Protein 5FZT (pdb70)

Organism: Mus musculus (NCBI:txid10090)

Radius of gyration: 26.39 Å; Cα contacts (8 Å, |Δi|>4): 451; chains: 2; bounding box: 57×42×70 Å

Solvent-accessible surface area: 16600 Å² total; per-residue (Å²): 149,164,28,159,117,2,25,111,30,0,54,27,2,52,126,79,10,136,95,12,79,123,52,2,121,78,12,28,65,21,42,42,101,82,63,8,73,27,0,38,79,20,0,78,101,30,19,137,67,4,30,117,5,24,84,18,1,27,117,26,2,118,104,47,52,28,86,85,0,1,92,12,0,41,59,2,5,170,2,2,23,21,1,0,67,2,0,1,4,0,0,11,46,8,0,35,74,30,126,99,11,116,81,14,56,77,16,32,102,83,24,100,26,1,68,138,0,21,127,21,0,61,108,5,4,106,42,5,19,88,102,58,6,71,102,73,92,0,54,58,3,0,39,65,0,8,137,35,5,21,40,3,3,65,18,0,107,75,3,7,81,142,16,32,55,99,90,0,31,94,42,1,4,66,0,0,36,75,1,6,49,8,3,0,83,0,0,99,32,0,76,59,0,44,66,73,64,69,145,117,18,32,45,93,0,86,66,15,10,60,76,0,49,113,3,2,69,59,1,28,60,15,11,83,52,107,97,18,55,68,73,78,5,118,24,7,112,102,0,69,57,38,3,99,44,0,16,86,3,0,49,40,0,9,112,9,4,16,15,6,2,120,11,0,80,36,0,8,90,85,44,213,25,101,92,110,38,74,74,10,48,19,56,29,146,51,0,54,86,9,16,148,103,0,22,52,19,0,127,96,60,13,92,71,55,170,110,113,19,82,83,8,23,158,82,6,64,31,58,38,172,109,0,57,150,51,79,32,200

InterPro domains:
  IPR000299 FERM domain [PS50057] (86-403)
  IPR002404 IRS-type PTB domain [PF02174] (313-400)
  IPR002558 I/LWEQ domain [PF01608] (2386-2531)
  IPR002558 I/LWEQ domain [PS50945] (2293-2533)
  IPR002558 I/LWEQ domain [SM00307] (2336-2533)
  IPR011993 PH-like domain superfamily [G3DSA:2.30.29.30] (308-405)
  IPR014352 FERM/acyl-CoA-binding protein superfamily [G3DSA:1.20.80.10] (198-307)
  IPR015009 Vinculin-binding site-containing domain [PF08913] (1849-1973)
  IPR015224 Talin, central [PF09141] (491-652)
  IPR019747 FERM conserved site [PS00660] (173-201)
  IPR019747 FERM conserved site [PS00661] (283-312)
  IPR019748 FERM central domain [cd14473] (211-305)
  IPR019749 Band 4.1 domain [SM00295] (82-313)
  IPR029071 Ubiquitin-like domain superfamily [SSF54236] (79-135)
  IPR032425 Talin, N-terminal F0 domain [PF16511] (4-83)
  IPR035963 FERM superfamily, second domain [SSF47031] (195-308)
  IPR035964 I/LWEQ domain superfamily [SSF109885] (658-782)
  IPR035964 I/LWEQ domain superfamily [SSF109885] (753-888)
  IPR035964 I/LWEQ domain superfamily [SSF109885] (1411-1555)
  IPR035964 I/LWEQ domain superfamily [SSF109885] (2295-2486)

B-factor: mean 38.16, std 15.33, range [15.69, 148.09]

Foldseek 3Di:
DLLVLLLVLLVVLLVLLVVLLVLLVDQFEAQFQDALVSLLVQLVVLVVQLVVLLVQLVVCLLVLVRVSNSVSSNSNSVSLSSNSNSLSNNLNVLQQVPPVKFHWYAFQDDDPLLVVLLVQLVVLLVQLLDLDHDLVSLVVSLVSLVVSLVVQLVVLCVSLRRHNPPVSNVLSNVLNVQLVVLSVVLVVLSVVCNPVVDPVSSVVNNVSSVSNNVSSVVVVVVSPDPVRHTGGMGGDPVSNVLSVQSSVLSSQLSVLVSQLSVLSSVSSVPVPDVVSVVSNVVSVVSNVVSSVSNSVSSVVCVVVSD/DDPVVVVVVVVVVVVVVVPDDPD

Structure (mmCIF, N/CA/C/O backbone):
data_5FZT
#
_entry.id   5FZT
#
_cell.length_a   73.260
_cell.length_b   73.260
_cell.length_c   111.820
_cell.angle_alpha   90.00
_cell.angle_beta   90.00
_cell.angle_gamma   120.00
#
_symmetry.space_group_name_H-M   'P 31 2 1'
#
loop_
_entity.id
_entity.type
_entity.pdbx_description
1 polymer TALIN-1
2 polymer 'RHO GTPASE-ACTIVATING PROTEIN 7'
3 non-polymer 'MALONATE ION'
4 water water
#
loop_
_atom_site.group_PDB
_atom_site.id
_atom_site.type_symbol
_atom_site.label_atom_id
_atom_site.label_alt_id
_atom_site.label_comp_id
_atom_site.label_asym_id
_atom_site.label_entity_id
_atom_site.label_seq_id
_atom_site.pdbx_PDB_ins_code
_atom_site.Cartn_x
_atom_site.Cartn_y
_atom_site.Cartn_z
_atom_site.occupancy
_atom_site.B_iso_or_equiv
_atom_site.auth_seq_id
_atom_site.auth_comp_id
_atom_site.auth_asym_id
_atom_site.auth_atom_id
_atom_site.pdbx_PDB_model_num
ATOM 1 N N . PRO A 1 4 ? -5.659 -8.499 36.400 1.00 90.53 1354 PRO A N 1
ATOM 2 C CA . PRO A 1 4 ? -5.200 -7.194 36.894 1.00 96.21 1354 PRO A CA 1
ATOM 3 C C . PRO A 1 4 ? -6.273 -6.115 36.772 1.00 99.16 1354 PRO A C 1
ATOM 4 O O . PRO A 1 4 ? -7.375 -6.270 37.299 1.00 92.43 1354 PRO A O 1
ATOM 8 N N . PHE A 1 5 ? -5.941 -5.025 36.084 1.00 105.14 1355 PHE A N 1
ATOM 9 C CA . PHE A 1 5 ? -6.927 -4.017 35.726 1.00 106.03 1355 PHE A CA 1
ATOM 10 C C . PHE A 1 5 ? -7.704 -4.380 34.470 1.00 95.39 1355 PHE A C 1
ATOM 11 O O . PHE A 1 5 ? -8.399 -3.518 33.919 1.00 96.53 1355 PHE A O 1
ATOM 19 N N . THR A 1 6 ? -7.594 -5.628 34.000 1.00 81.82 1356 THR A N 1
ATOM 20 C CA . THR A 1 6 ? -8.425 -6.074 32.885 1.00 70.84 1356 THR A CA 1
ATOM 21 C C . THR A 1 6 ? -9.869 -6.286 33.313 1.00 59.76 1356 THR A C 1
ATOM 22 O O . THR A 1 6 ? -10.781 -6.130 32.491 1.00 54.95 1356 THR A O 1
ATOM 26 N N . LYS A 1 7 ? -10.091 -6.637 34.586 1.00 55.32 1357 LYS A N 1
ATOM 27 C CA . LYS A 1 7 ? -11.432 -6.973 35.060 1.00 57.59 1357 LYS A CA 1
ATOM 28 C C . LYS A 1 7 ? -12.432 -5.859 34.779 1.00 53.18 1357 LYS A C 1
ATOM 29 O O . LYS A 1 7 ? -13.566 -6.124 34.362 1.00 45.23 1357 LYS A O 1
ATOM 35 N N . HIS A 1 8 ? -12.036 -4.604 35.010 1.00 53.17 1358 HIS A N 1
ATOM 36 C CA . HIS A 1 8 ? -12.957 -3.501 34.763 1.00 54.20 1358 HIS A CA 1
ATOM 37 C C . HIS A 1 8 ? -13.257 -3.359 33.275 1.00 45.67 1358 HIS A C 1
ATOM 38 O O . HIS A 1 8 ? -14.386 -3.015 32.890 1.00 40.61 1358 HIS A O 1
ATOM 45 N N . GLY A 1 9 ? -12.259 -3.620 32.425 1.00 42.21 1359 GLY A N 1
ATOM 46 C CA . GLY A 1 9 ? -12.484 -3.557 30.991 1.00 38.46 1359 GLY A CA 1
ATOM 47 C C . GLY A 1 9 ? -13.409 -4.658 30.519 1.00 33.35 1359 GLY A C 1
ATOM 48 O O . GLY A 1 9 ? -14.286 -4.423 29.685 1.00 37.31 1359 GLY A O 1
ATOM 49 N N . GLN A 1 10 ? -13.230 -5.872 31.057 1.00 35.23 1360 GLN A N 1
ATOM 50 C CA . GLN A 1 10 ? -14.113 -6.992 30.734 1.00 36.51 1360 GLN A CA 1
ATOM 51 C C . GLN A 1 10 ? -15.560 -6.672 31.084 1.00 34.15 1360 GLN A C 1
ATOM 52 O O . GLN A 1 10 ? -16.479 -6.925 30.290 1.00 34.87 1360 GLN A O 1
ATOM 58 N N . LYS A 1 11 ? -15.774 -6.089 32.261 1.00 32.94 1361 LYS A N 1
ATOM 59 C CA . LYS A 1 11 ? -17.118 -5.760 32.726 1.00 33.37 1361 LYS A CA 1
ATOM 60 C C . LYS A 1 11 ? -17.740 -4.633 31.900 1.00 29.75 1361 LYS A C 1
ATOM 61 O O . LYS A 1 11 ? -18.943 -4.657 31.607 1.00 29.55 1361 LYS A O 1
ATOM 67 N N . GLU A 1 12 ? -16.937 -3.645 31.505 1.00 35.26 1362 GLU A N 1
ATOM 68 C CA . GLU A 1 12 ? -17.430 -2.614 30.594 1.00 36.95 1362 GLU A CA 1
ATOM 69 C C . GLU A 1 12 ? -17.927 -3.221 29.291 1.00 34.42 1362 GLU A C 1
ATOM 70 O O . GLU A 1 12 ? -18.929 -2.770 28.728 1.00 30.40 1362 GLU A O 1
ATOM 76 N N . CYS A 1 13 ? -17.225 -4.232 28.779 1.00 28.27 1363 CYS A N 1
ATOM 77 C CA . CYS A 1 13 ? -17.690 -4.893 27.563 1.00 26.91 1363 CYS A CA 1
ATOM 78 C C . CYS A 1 13 ? -18.990 -5.646 27.815 1.00 25.26 1363 CYS A C 1
ATOM 79 O O . CYS A 1 13 ? -19.880 -5.647 26.963 1.00 28.18 1363 CYS A O 1
ATOM 82 N N . ASP A 1 14 ? -19.120 -6.295 28.980 1.00 27.06 1364 ASP A N 1
ATOM 83 C CA . ASP A 1 14 ? -20.346 -7.027 29.284 1.00 25.60 1364 ASP A CA 1
ATOM 84 C C . ASP A 1 14 ? -21.538 -6.074 29.365 1.00 25.16 1364 ASP A C 1
ATOM 85 O O . ASP A 1 14 ? -22.621 -6.375 28.848 1.00 30.36 1364 ASP A O 1
ATOM 90 N N . ASN A 1 15 ? -21.347 -4.920 30.018 1.00 25.79 1365 ASN A N 1
ATOM 91 C CA . ASN A 1 15 ? -22.401 -3.913 30.145 1.00 28.58 1365 ASN A CA 1
ATOM 92 C C . ASN A 1 15 ? -22.822 -3.376 28.786 1.00 28.13 1365 ASN A C 1
ATOM 93 O O . ASN A 1 15 ? -24.014 -3.215 28.513 1.00 31.16 1365 ASN A O 1
ATOM 98 N N . ALA A 1 16 ? -21.846 -3.039 27.942 1.00 28.25 1366 ALA A N 1
ATOM 99 C CA . ALA A 1 16 ? -22.152 -2.541 26.607 1.00 26.27 1366 ALA A CA 1
ATOM 100 C C . ALA A 1 16 ? -22.959 -3.570 25.812 1.00 28.32 1366 ALA A C 1
ATOM 101 O O . ALA A 1 16 ? -23.987 -3.238 25.208 1.00 29.95 1366 ALA A O 1
ATOM 103 N N . LEU A 1 17 ? -22.536 -4.840 25.845 1.00 24.12 1367 LEU A N 1
ATOM 104 C CA . LEU A 1 17 ? -23.233 -5.882 25.089 1.00 23.64 1367 LEU A CA 1
ATOM 105 C C . LEU A 1 17 ? -24.668 -6.062 25.579 1.00 30.94 1367 LEU A C 1
ATOM 106 O O . LEU A 1 17 ? -25.595 -6.186 24.773 1.00 20.88 1367 LEU A O 1
ATOM 111 N N . ARG A 1 18 ? -24.870 -6.069 26.897 1.00 26.94 1368 ARG A N 1
ATOM 112 C CA . ARG A 1 18 ? -26.224 -6.117 27.443 1.00 29.39 1368 ARG A CA 1
ATOM 113 C C . ARG A 1 18 ? -27.044 -4.912 27.005 1.00 30.53 1368 ARG A C 1
ATOM 114 O O . ARG A 1 18 ? -28.216 -5.048 26.627 1.00 25.97 1368 ARG A O 1
ATOM 122 N N . GLN A 1 19 ? -26.445 -3.719 27.043 1.00 28.72 1369 GLN A N 1
ATOM 123 C CA . GLN A 1 19 ? -27.184 -2.526 26.638 1.00 33.06 1369 GLN A CA 1
ATOM 124 C C . GLN A 1 19 ? -27.568 -2.575 25.157 1.00 29.26 1369 GLN A C 1
ATOM 125 O O . GLN A 1 19 ? -28.683 -2.184 24.791 1.00 25.71 1369 GLN A O 1
ATOM 131 N N . LEU A 1 20 ? -26.674 -3.061 24.287 1.00 25.69 1370 LEU A N 1
ATOM 132 C CA . LEU A 1 20 ? -27.020 -3.154 22.868 1.00 20.57 1370 LEU A CA 1
ATOM 133 C C . LEU A 1 20 ? -28.168 -4.133 22.649 1.00 21.20 1370 LEU A C 1
ATOM 134 O O . LEU A 1 20 ? -29.053 -3.898 21.818 1.00 31.42 1370 LEU A O 1
ATOM 139 N N . GLU A 1 21 ? -28.162 -5.245 23.383 1.00 22.13 1371 GLU A N 1
ATOM 140 C CA . GLU A 1 21 ? -29.261 -6.191 23.288 1.00 28.61 1371 GLU A CA 1
ATOM 141 C C . GLU A 1 21 ? -30.581 -5.536 23.675 1.00 32.41 1371 GLU A C 1
ATOM 142 O O . GLU A 1 21 ? -31.615 -5.809 23.061 1.00 28.28 1371 GLU A O 1
ATOM 148 N N . THR A 1 22 ? -30.560 -4.655 24.682 1.00 27.41 1372 THR A N 1
ATOM 149 C CA . THR A 1 22 ? -31.774 -3.944 25.091 1.00 30.65 1372 THR A CA 1
ATOM 150 C C . THR A 1 22 ? -32.240 -2.932 24.032 1.00 26.49 1372 THR A C 1
ATOM 151 O O . THR A 1 22 ? -33.430 -2.888 23.707 1.00 27.96 1372 THR A O 1
ATOM 155 N N . VAL A 1 23 ? -31.341 -2.106 23.471 1.00 25.02 1373 VAL A N 1
ATOM 156 C CA . VAL A 1 23 ? -31.854 -1.155 22.472 1.00 21.91 1373 VAL A CA 1
ATOM 157 C C . VAL A 1 23 ? -32.281 -1.839 21.175 1.00 22.00 1373 VAL A C 1
ATOM 158 O O . VAL A 1 23 ? -33.001 -1.230 20.378 1.00 25.37 1373 VAL A O 1
ATOM 162 N N . ARG A 1 24 ? -31.843 -3.071 20.926 1.00 22.52 1374 ARG A N 1
ATOM 163 C CA . ARG A 1 24 ? -32.198 -3.748 19.678 1.00 25.19 1374 ARG A CA 1
ATOM 164 C C . ARG A 1 24 ? -33.683 -4.105 19.631 1.00 28.33 1374 ARG A C 1
ATOM 165 O O . ARG A 1 24 ? -34.276 -4.201 18.545 1.00 20.81 1374 ARG A O 1
ATOM 173 N N . GLU A 1 25 ? -34.310 -4.294 20.791 1.00 21.39 1375 GLU A N 1
ATOM 174 C CA . GLU A 1 25 ? -35.748 -4.537 20.786 1.00 23.50 1375 GLU A CA 1
ATOM 175 C C . GLU A 1 25 ? -36.513 -3.341 20.218 1.00 24.44 1375 GLU A C 1
ATOM 176 O O . GLU A 1 25 ? -37.633 -3.496 19.715 1.00 23.04 1375 GLU A O 1
ATOM 182 N N . LEU A 1 26 ? -35.935 -2.139 20.289 1.00 19.57 1376 LEU A N 1
ATOM 183 C CA . LEU A 1 26 ? -36.606 -0.990 19.687 1.00 25.30 1376 LEU A CA 1
ATOM 184 C C . LEU A 1 26 ? -36.775 -1.151 18.180 1.00 31.19 1376 LEU A C 1
ATOM 185 O O . LEU A 1 26 ? -37.608 -0.453 17.585 1.00 32.00 1376 LEU A O 1
ATOM 190 N N . LEU A 1 27 ? -36.008 -2.047 17.549 1.00 25.80 1377 LEU A N 1
ATOM 191 C CA . LEU A 1 27 ? -36.012 -2.192 16.097 1.00 27.16 1377 LEU A CA 1
ATOM 192 C C . LEU A 1 27 ? -36.837 -3.383 15.670 1.00 28.19 1377 LEU A C 1
ATOM 193 O O . LEU A 1 27 ? -37.045 -3.587 14.472 1.00 26.13 1377 LEU A O 1
ATOM 198 N N . GLU A 1 28 ? -37.324 -4.156 16.643 1.00 24.59 1378 GLU A N 1
ATOM 199 C CA . GLU A 1 28 ? -38.015 -5.410 16.366 1.00 28.16 1378 GLU A CA 1
ATOM 200 C C . GLU A 1 28 ? -39.291 -5.181 15.562 1.00 38.32 1378 GLU A C 1
ATOM 201 O O . GLU A 1 28 ? -39.598 -5.939 14.628 1.00 43.14 1378 GLU A O 1
ATOM 207 N N . ASN A 1 29 ? -40.045 -4.157 15.909 1.00 33.72 1379 ASN A N 1
ATOM 208 C CA . ASN A 1 29 ? -41.308 -3.904 15.233 1.00 37.89 1379 ASN A CA 1
ATOM 209 C C . ASN A 1 29 ? -41.784 -2.526 15.661 1.00 35.15 1379 ASN A C 1
ATOM 210 O O . ASN A 1 29 ? -42.734 -2.422 16.442 1.00 32.19 1379 ASN A O 1
ATOM 215 N N . PRO A 1 30 ? -41.131 -1.452 15.228 1.00 30.55 1380 PRO A N 1
ATOM 216 C CA . PRO A 1 30 ? -41.522 -0.129 15.738 1.00 31.32 1380 PRO A CA 1
ATOM 217 C C . PRO A 1 30 ? -43.013 0.114 15.542 1.00 31.39 1380 PRO A C 1
ATOM 218 O O . PRO A 1 30 ? -43.495 0.057 14.414 1.00 29.87 1380 PRO A O 1
ATOM 222 N N . VAL A 1 31 ? -43.772 0.289 16.626 1.00 29.58 1381 VAL A N 1
ATOM 223 C CA . VAL A 1 31 ? -45.189 0.618 16.509 1.00 26.07 1381 VAL A CA 1
ATOM 224 C C . VAL A 1 31 ? -45.554 1.785 17.421 1.00 25.47 1381 VAL A C 1
ATOM 225 O O . VAL A 1 31 ? -46.737 2.081 17.607 1.00 28.29 1381 VAL A O 1
ATOM 229 N N . GLN A 1 32 ? -44.559 2.475 17.981 1.00 26.96 1382 GLN A N 1
ATOM 230 C CA . GLN A 1 32 ? -44.859 3.631 18.821 1.00 27.17 1382 GLN A CA 1
ATOM 231 C C . GLN A 1 32 ? -43.659 4.578 18.833 1.00 25.77 1382 GLN A C 1
ATOM 232 O O . GLN A 1 32 ? -42.516 4.133 18.655 1.00 24.49 1382 GLN A O 1
ATOM 238 N N . PRO A 1 33 ? -43.877 5.872 19.039 1.00 26.76 1383 PRO A N 1
ATOM 239 C CA . PRO A 1 33 ? -42.734 6.789 19.152 1.00 29.27 1383 PRO A CA 1
ATOM 240 C C . PRO A 1 33 ? -41.916 6.495 20.406 1.00 37.48 1383 PRO A C 1
ATOM 241 O O . PRO A 1 33 ? -42.456 6.112 21.447 1.00 41.05 1383 PRO A O 1
ATOM 245 N N . ILE A 1 34 ? -40.599 6.664 20.283 1.00 39.21 1384 ILE A N 1
ATOM 246 C CA . ILE A 1 34 ? -39.674 6.528 21.409 1.00 38.06 1384 ILE A CA 1
ATOM 247 C C . ILE A 1 34 ? -39.695 7.781 22.274 1.00 33.17 1384 ILE A C 1
ATOM 248 O O . ILE A 1 34 ? -39.577 7.717 23.506 1.00 32.51 1384 ILE A O 1
ATOM 253 N N . ASN A 1 35 ? -39.822 8.945 21.646 1.00 26.41 1385 ASN A N 1
ATOM 254 C CA . ASN A 1 35 ? -39.617 10.209 22.343 1.00 30.40 1385 ASN A CA 1
ATOM 255 C C . ASN A 1 35 ? -40.389 11.285 21.582 1.00 27.82 1385 ASN A C 1
ATOM 256 O O . ASN A 1 35 ? -41.295 10.985 20.797 1.00 22.07 1385 ASN A O 1
ATOM 261 N N . ASP A 1 36 ? -40.031 12.542 21.802 1.00 29.54 1386 ASP A N 1
ATOM 262 C CA . ASP A 1 36 ? -40.721 13.644 21.148 1.00 36.17 1386 ASP A CA 1
ATOM 263 C C . ASP A 1 36 ? -39.879 14.300 20.059 1.00 34.85 1386 ASP A C 1
ATOM 264 O O . ASP A 1 36 ? -40.229 15.385 19.593 1.00 38.11 1386 ASP A O 1
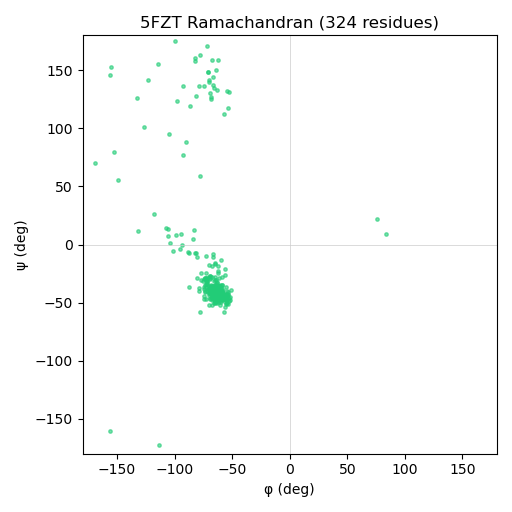ATOM 269 N N . MET A 1 37 ? -38.794 13.661 19.624 1.00 33.99 1387 MET A N 1
ATOM 270 C CA . MET A 1 37 ? -37.923 14.276 18.629 1.00 29.45 1387 MET A CA 1
ATOM 271 C C . MET A 1 37 ? -38.606 14.346 17.266 1.00 30.54 1387 MET A C 1
ATOM 272 O O . MET A 1 37 ? -39.294 13.411 16.851 1.00 20.56 1387 MET A O 1
ATOM 277 N N . SER A 1 38 ? -38.376 15.450 16.548 1.00 30.65 1388 SER A N 1
ATOM 278 C CA . SER A 1 38 ? -38.843 15.560 15.174 1.00 31.26 1388 SER A CA 1
ATOM 279 C C . SER A 1 38 ? -38.014 14.656 14.255 1.00 27.21 1388 SER A C 1
ATOM 280 O O . SER A 1 38 ? -36.974 14.103 14.641 1.00 25.62 1388 SER A O 1
ATOM 283 N N . TYR A 1 39 ? -38.469 14.528 13.006 1.00 23.61 1389 TYR A N 1
ATOM 284 C CA . TYR A 1 39 ? -37.676 13.785 12.026 1.00 22.21 1389 TYR A CA 1
ATOM 285 C C . TYR A 1 39 ? -36.287 14.402 11.876 1.00 21.33 1389 TYR A C 1
ATOM 286 O O . TYR A 1 39 ? -35.270 13.691 11.823 1.00 21.34 1389 TYR A O 1
ATOM 295 N N . PHE A 1 40 ? -36.231 15.731 11.850 1.00 23.57 1390 PHE A N 1
ATOM 296 C CA . PHE A 1 40 ? -34.974 16.456 11.705 1.00 25.13 1390 PHE A CA 1
ATOM 297 C C . PHE A 1 40 ? -34.115 16.393 12.961 1.00 29.88 1390 PHE A C 1
ATOM 298 O O . PHE A 1 40 ? -32.880 16.376 12.865 1.00 26.28 1390 PHE A O 1
ATOM 306 N N . GLY A 1 41 ? -34.728 16.361 14.141 1.00 23.28 1391 GLY A N 1
ATOM 307 C CA . GLY A 1 41 ? -33.932 16.132 15.335 1.00 23.47 1391 GLY A CA 1
ATOM 308 C C . GLY A 1 41 ? -33.287 14.760 15.304 1.00 22.61 1391 GLY A C 1
ATOM 309 O O . GLY A 1 41 ? -32.116 14.605 15.649 1.00 25.54 1391 GLY A O 1
ATOM 310 N N . CYS A 1 42 ? -34.049 13.747 14.886 1.00 21.53 1392 CYS A N 1
ATOM 311 C CA . CYS A 1 42 ? -33.493 12.412 14.679 1.00 25.48 1392 CYS A CA 1
ATOM 312 C C . CYS A 1 42 ? -32.300 12.443 13.737 1.00 27.38 1392 CYS A C 1
ATOM 313 O O . CYS A 1 42 ? -31.283 11.790 13.993 1.00 26.53 1392 CYS A O 1
ATOM 316 N N . LEU A 1 43 ? -32.429 13.165 12.611 1.00 27.20 1393 LEU A N 1
ATOM 317 C CA . LEU A 1 43 ? -31.312 13.314 11.682 1.00 32.78 1393 LEU A CA 1
ATOM 318 C C . LEU A 1 43 ? -30.068 13.852 12.385 1.00 34.89 1393 LEU A C 1
ATOM 319 O O . LEU A 1 43 ? -28.983 13.279 12.265 1.00 25.80 1393 LEU A O 1
ATOM 324 N N . ASP A 1 44 ? -30.209 14.951 13.135 1.00 24.33 1394 ASP A N 1
ATOM 325 C CA . ASP A 1 44 ? -29.046 15.524 13.806 1.00 30.75 1394 ASP A CA 1
ATOM 326 C C . ASP A 1 44 ? -28.477 14.561 14.839 1.00 29.86 1394 ASP A C 1
ATOM 327 O O . ASP A 1 44 ? -27.256 14.443 14.981 1.00 28.79 1394 ASP A O 1
ATOM 332 N N . SER A 1 45 ? -29.349 13.847 15.549 1.00 25.60 1395 SER A N 1
ATOM 333 C CA . SER A 1 45 ? -28.909 12.928 16.589 1.00 30.48 1395 SER A CA 1
ATOM 334 C C . SER A 1 45 ? -28.075 11.797 16.009 1.00 32.89 1395 SER A C 1
ATOM 335 O O . SER A 1 45 ? -27.003 11.458 16.531 1.00 35.13 1395 SER A O 1
ATOM 338 N N . VAL A 1 46 ? -28.581 11.164 14.953 1.00 27.17 1396 VAL A N 1
ATOM 339 C CA . VAL A 1 46 ? -27.797 10.163 14.233 1.00 27.82 1396 VAL A CA 1
ATOM 340 C C . VAL A 1 46 ? -26.438 10.729 13.823 1.00 30.79 1396 VAL A C 1
ATOM 341 O O . VAL A 1 46 ? -25.398 10.087 14.017 1.00 35.14 1396 VAL A O 1
ATOM 345 N N . MET A 1 47 ? -26.416 11.948 13.276 1.00 26.62 1397 MET A N 1
ATOM 346 C CA . MET A 1 47 ? -25.146 12.570 12.902 1.00 32.76 1397 MET A CA 1
ATOM 347 C C . MET A 1 47 ? -24.204 12.678 14.098 1.00 38.70 1397 MET A C 1
ATOM 348 O O . MET A 1 47 ? -23.079 12.162 14.071 1.00 40.97 1397 MET A O 1
ATOM 353 N N . GLU A 1 48 ? -24.647 13.360 15.159 1.00 37.03 1398 GLU A N 1
ATOM 354 C CA . GLU A 1 48 ? -23.772 13.607 16.304 1.00 33.58 1398 GLU A CA 1
ATOM 355 C C . GLU A 1 48 ? -23.280 12.298 16.915 1.00 39.16 1398 GLU A C 1
ATOM 356 O O . GLU A 1 48 ? -22.082 12.127 17.173 1.00 44.15 1398 GLU A O 1
ATOM 362 N N . ASN A 1 49 ? -24.189 11.351 17.134 1.00 31.52 1399 ASN A N 1
ATOM 363 C CA . ASN A 1 49 ? -23.798 10.100 17.761 1.00 33.80 1399 ASN A CA 1
ATOM 364 C C . ASN A 1 49 ? -22.821 9.310 16.897 1.00 35.78 1399 ASN A C 1
ATOM 365 O O . ASN A 1 49 ? -21.933 8.637 17.432 1.00 39.86 1399 ASN A O 1
ATOM 370 N N . SER A 1 50 ? -22.945 9.383 15.572 1.00 34.46 1400 SER A N 1
ATOM 371 C CA . SER A 1 50 ? -21.989 8.679 14.718 1.00 43.32 1400 SER A CA 1
ATOM 372 C C . SER A 1 50 ? -20.597 9.299 14.798 1.00 42.81 1400 SER A C 1
ATOM 373 O O . SER A 1 50 ? -19.592 8.581 14.772 1.00 47.74 1400 SER A O 1
ATOM 376 N N . LYS A 1 51 ? -20.506 10.621 14.887 1.00 41.66 1401 LYS A N 1
ATOM 377 C CA . LYS A 1 51 ? -19.205 11.235 15.124 1.00 44.27 1401 LYS A CA 1
ATOM 378 C C . LYS A 1 51 ? -18.564 10.668 16.390 1.00 42.92 1401 LYS A C 1
ATOM 379 O O . LYS A 1 51 ? -17.413 10.211 16.373 1.00 42.92 1401 LYS A O 1
ATOM 385 N N . VAL A 1 52 ? -19.318 10.666 17.493 1.00 37.60 1402 VAL A N 1
ATOM 386 C CA . VAL A 1 52 ? -18.819 10.159 18.772 1.00 38.11 1402 VAL A CA 1
ATOM 387 C C . VAL A 1 52 ? -18.460 8.681 18.667 1.00 40.85 1402 VAL A C 1
ATOM 388 O O . VAL A 1 52 ? -17.471 8.221 19.257 1.00 39.40 1402 VAL A O 1
ATOM 392 N N . LEU A 1 53 ? -19.251 7.914 17.912 1.00 38.59 1403 LEU A N 1
ATOM 393 C CA . LEU A 1 53 ? -18.964 6.493 17.765 1.00 38.44 1403 LEU A CA 1
ATOM 394 C C . LEU A 1 53 ? -17.681 6.265 16.977 1.00 34.69 1403 LEU A C 1
ATOM 395 O O . LEU A 1 53 ? -16.892 5.371 17.310 1.00 41.32 1403 LEU A O 1
ATOM 400 N N . GLY A 1 54 ? -17.458 7.057 15.933 1.00 36.24 1404 GLY A N 1
ATOM 401 C CA . GLY A 1 54 ? -16.266 6.881 15.119 1.00 36.59 1404 GLY A CA 1
ATOM 402 C C . GLY A 1 54 ? -14.981 7.101 15.895 1.00 43.67 1404 GLY A C 1
ATOM 403 O O . GLY A 1 54 ? -13.978 6.421 15.660 1.00 41.47 1404 GLY A O 1
ATOM 404 N N . GLU A 1 55 ? -14.984 8.067 16.818 1.00 45.69 1405 GLU A N 1
ATOM 405 C CA . GLU A 1 55 ? -13.808 8.274 17.655 1.00 46.73 1405 GLU A CA 1
ATOM 406 C C . GLU A 1 55 ? -13.682 7.188 18.717 1.00 44.67 1405 GLU A C 1
ATOM 407 O O . GLU A 1 55 ? -12.569 6.863 19.143 1.00 46.46 1405 GLU A O 1
ATOM 413 N N . ALA A 1 56 ? -14.800 6.618 19.163 1.00 45.63 1406 ALA A N 1
ATOM 414 C CA . ALA A 1 56 ? -14.711 5.538 20.138 1.00 44.67 1406 ALA A CA 1
ATOM 415 C C . ALA A 1 56 ? -14.129 4.278 19.510 1.00 41.68 1406 ALA A C 1
ATOM 416 O O . ALA A 1 56 ? -13.330 3.576 20.142 1.00 47.60 1406 ALA A O 1
ATOM 418 N N . MET A 1 57 ? -14.509 3.981 18.265 1.00 43.67 1407 MET A N 1
ATOM 419 C CA . MET A 1 57 ? -13.998 2.788 17.598 1.00 41.28 1407 MET A CA 1
ATOM 420 C C . MET A 1 57 ? -12.486 2.862 17.428 1.00 42.72 1407 MET A C 1
ATOM 421 O O . MET A 1 57 ? -11.789 1.843 17.530 1.00 37.97 1407 MET A O 1
ATOM 426 N N . THR A 1 58 ? -11.956 4.062 17.181 1.00 45.73 1408 THR A N 1
ATOM 427 C CA . THR A 1 58 ? -10.506 4.208 17.144 1.00 50.99 1408 THR A CA 1
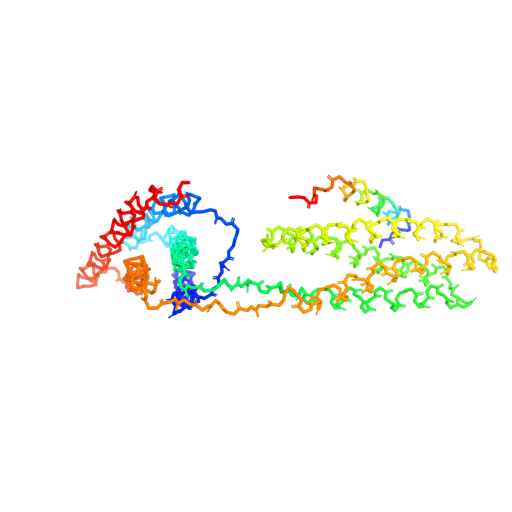ATOM 428 C C . THR A 1 58 ? -9.912 4.064 18.540 1.00 45.74 1408 THR A C 1
ATOM 429 O O . THR A 1 58 ? -8.897 3.381 18.718 1.00 41.12 1408 THR A O 1
ATOM 433 N N . GLY A 1 59 ? -10.553 4.659 19.549 1.00 45.20 1409 GLY A N 1
ATOM 434 C CA . GLY A 1 59 ? -10.074 4.498 20.915 1.00 43.90 1409 GLY A CA 1
ATOM 435 C C . GLY A 1 59 ? -10.158 3.064 21.411 1.00 37.83 1409 GLY A C 1
ATOM 436 O O . GLY A 1 59 ? -9.258 2.584 22.109 1.00 38.69 1409 GLY A O 1
ATOM 437 N N . ILE A 1 60 ? -11.244 2.364 21.069 1.00 34.12 1410 ILE A N 1
ATOM 438 C CA . ILE A 1 60 ? -11.356 0.950 21.423 1.00 36.72 1410 ILE A CA 1
ATOM 439 C C . ILE A 1 60 ? -10.196 0.162 20.823 1.00 45.39 1410 ILE A C 1
ATOM 440 O O . ILE A 1 60 ? -9.569 -0.666 21.497 1.00 40.24 1410 ILE A O 1
ATOM 445 N N . SER A 1 61 ? -9.874 0.427 19.553 1.00 46.17 1411 SER A N 1
ATOM 446 C CA . SER A 1 61 ? -8.884 -0.391 18.864 1.00 42.50 1411 SER A CA 1
ATOM 447 C C . SER A 1 61 ? -7.468 -0.064 19.335 1.00 47.43 1411 SER A C 1
ATOM 448 O O . SER A 1 61 ? -6.667 -0.973 19.610 1.00 41.66 1411 SER A O 1
ATOM 451 N N . GLN A 1 62 ? -7.152 1.227 19.467 1.00 43.15 1412 GLN A N 1
ATOM 452 C CA . GLN A 1 62 ? -5.785 1.617 19.795 1.00 44.01 1412 GLN A CA 1
ATOM 453 C C . GLN A 1 62 ? -5.423 1.212 21.210 1.00 48.27 1412 GLN A C 1
ATOM 454 O O . GLN A 1 62 ? -4.320 0.716 21.451 1.00 50.94 1412 GLN A O 1
ATOM 460 N N . ASN A 1 63 ? -6.342 1.388 22.155 1.00 45.53 1413 ASN A N 1
ATOM 461 C CA . ASN A 1 63 ? -6.011 1.095 23.540 1.00 45.03 1413 ASN A CA 1
ATOM 462 C C . ASN A 1 63 ? -6.008 -0.396 23.862 1.00 44.93 1413 ASN A C 1
ATOM 463 O O . ASN A 1 63 ? -5.315 -0.803 24.795 1.00 46.96 1413 ASN A O 1
ATOM 468 N N . ALA A 1 64 ? -6.734 -1.229 23.114 1.00 46.80 1414 ALA A N 1
ATOM 469 C CA . ALA A 1 64 ? -6.551 -2.667 23.284 1.00 40.77 1414 ALA A CA 1
ATOM 470 C C . ALA A 1 64 ? -5.199 -3.109 22.730 1.00 46.76 1414 ALA A C 1
ATOM 471 O O . ALA A 1 64 ? -4.534 -3.976 23.308 1.00 45.91 1414 ALA A O 1
ATOM 473 N N . LYS A 1 65 ? -4.779 -2.527 21.607 1.00 47.16 1415 LYS A N 1
ATOM 474 C CA . LYS A 1 65 ? -3.491 -2.887 21.026 1.00 52.61 1415 LYS A CA 1
ATOM 475 C C . LYS A 1 65 ? -2.334 -2.460 21.924 1.00 57.78 1415 LYS A C 1
ATOM 476 O O . LYS A 1 65 ? -1.356 -3.203 22.080 1.00 58.02 1415 LYS A O 1
ATOM 482 N N . ASN A 1 66 ? -2.434 -1.275 22.534 1.00 59.41 1416 ASN A N 1
ATOM 483 C CA . ASN A 1 66 ? -1.367 -0.694 23.341 1.00 61.52 1416 ASN A CA 1
ATOM 484 C C . ASN A 1 66 ? -1.487 -1.005 24.831 1.00 58.09 1416 ASN A C 1
ATOM 485 O O . ASN A 1 66 ? -0.631 -0.565 25.605 1.00 54.16 1416 ASN A O 1
ATOM 490 N N . GLY A 1 67 ? -2.520 -1.740 25.250 1.00 51.60 1417 GLY A N 1
ATOM 491 C CA . GLY A 1 67 ? -2.616 -2.201 26.623 1.00 50.00 1417 GLY A CA 1
ATOM 492 C C . GLY A 1 67 ? -3.012 -1.156 27.642 1.00 55.54 1417 GLY A C 1
ATOM 493 O O . GLY A 1 67 ? -2.734 -1.333 28.833 1.00 57.29 1417 GLY A O 1
ATOM 494 N N . ASN A 1 68 ? -3.656 -0.069 27.213 1.00 51.51 1418 ASN A N 1
ATOM 495 C CA . ASN A 1 68 ? -4.112 0.987 28.115 1.00 50.89 1418 ASN A CA 1
ATOM 496 C C . ASN A 1 68 ? -5.525 0.632 28.555 1.00 49.09 1418 ASN A C 1
ATOM 497 O O . ASN A 1 68 ? -6.512 1.054 27.952 1.00 47.06 1418 ASN A O 1
ATOM 502 N N . LEU A 1 69 ? -5.624 -0.134 29.626 1.00 46.96 1419 LEU A N 1
ATOM 503 C CA . LEU A 1 69 ? -6.900 -0.723 30.019 1.00 46.63 1419 LEU A CA 1
ATOM 504 C C . LEU A 1 69 ? -7.939 0.287 30.502 1.00 48.27 1419 LEU A C 1
ATOM 505 O O . LEU A 1 69 ? -9.133 0.089 30.234 1.00 50.91 1419 LEU A O 1
ATOM 510 N N . PRO A 1 70 ? -7.565 1.343 31.243 1.00 48.23 1420 PRO A N 1
ATOM 511 C CA . PRO A 1 70 ? -8.574 2.368 31.565 1.00 42.69 1420 PRO A CA 1
ATOM 512 C C . PRO A 1 70 ? -9.056 3.147 30.351 1.00 48.39 1420 PRO A C 1
ATOM 513 O O . PRO A 1 70 ? -10.244 3.486 30.269 1.00 46.92 1420 PRO A O 1
ATOM 517 N N . GLU A 1 71 ? -8.171 3.461 29.405 1.00 48.57 1421 GLU A N 1
ATOM 518 C CA . GLU A 1 71 ? -8.630 4.168 28.218 1.00 47.18 1421 GLU A CA 1
ATOM 519 C C . GLU A 1 71 ? -9.440 3.253 27.298 1.00 45.29 1421 GLU A C 1
ATOM 520 O O . GLU A 1 71 ? -10.345 3.722 26.604 1.00 45.61 1421 GLU A O 1
ATOM 526 N N . PHE A 1 72 ? -9.149 1.953 27.286 1.00 46.62 1422 PHE A N 1
ATOM 527 C CA . PHE A 1 72 ? -9.993 1.025 26.534 1.00 42.82 1422 PHE A CA 1
ATOM 528 C C . PHE A 1 72 ? -11.397 0.964 27.126 1.00 37.68 1422 PHE A C 1
ATOM 529 O O . PHE A 1 72 ? -12.392 1.098 26.407 1.00 32.76 1422 PHE A O 1
ATOM 537 N N . GLY A 1 73 ? -11.494 0.764 28.446 1.00 33.51 1423 GLY A N 1
ATOM 538 C CA . GLY A 1 73 ? -12.800 0.729 29.090 1.00 38.18 1423 GLY A CA 1
ATOM 539 C C . GLY A 1 73 ? -13.641 1.958 28.794 1.00 39.74 1423 GLY A C 1
ATOM 540 O O . GLY A 1 73 ? -14.836 1.852 28.509 1.00 35.05 1423 GLY A O 1
ATOM 541 N N . ASP A 1 74 ? -13.023 3.140 28.834 1.00 37.21 1424 ASP A N 1
ATOM 542 C CA . ASP A 1 74 ? -13.769 4.374 28.614 1.00 42.53 1424 ASP A CA 1
ATOM 543 C C . ASP A 1 74 ? -14.186 4.549 27.158 1.00 37.22 1424 ASP A C 1
ATOM 544 O O . ASP A 1 74 ? -15.221 5.168 26.886 1.00 36.00 1424 ASP A O 1
ATOM 549 N N . ALA A 1 75 ? -13.386 4.050 26.217 1.00 33.96 1425 ALA A N 1
ATOM 550 C CA . ALA A 1 75 ? -13.827 4.018 24.830 1.00 34.29 1425 ALA A CA 1
ATOM 551 C C . ALA A 1 75 ? -15.051 3.120 24.676 1.00 30.21 1425 ALA A C 1
ATOM 552 O O . ALA A 1 75 ? -16.023 3.493 24.020 1.00 30.94 1425 ALA A O 1
ATOM 554 N N . ILE A 1 76 ? -15.036 1.950 25.311 1.00 30.66 1426 ILE A N 1
ATOM 555 C CA . ILE A 1 76 ? -16.172 1.032 25.233 1.00 27.54 1426 ILE A CA 1
ATOM 556 C C . ILE A 1 76 ? -17.436 1.682 25.802 1.00 35.50 1426 ILE A C 1
ATOM 557 O O . ILE A 1 76 ? -18.523 1.584 25.218 1.00 32.30 1426 ILE A O 1
ATOM 562 N N . ALA A 1 77 ? -17.315 2.335 26.962 1.00 31.84 1427 ALA A N 1
ATO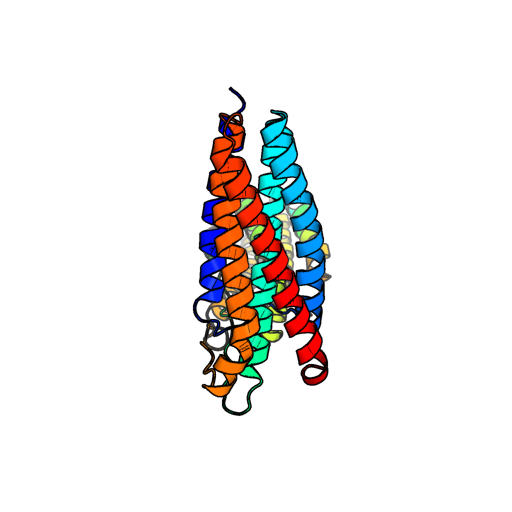M 563 C CA . ALA A 1 77 ? -18.467 3.000 27.570 1.00 35.84 1427 ALA A CA 1
ATOM 564 C C . ALA A 1 77 ? -18.990 4.107 26.672 1.00 39.54 1427 ALA A C 1
ATOM 565 O O . ALA A 1 77 ? -20.206 4.328 26.583 1.00 41.48 1427 ALA A O 1
ATOM 567 N N . THR A 1 78 ? -18.078 4.823 26.011 1.00 38.28 1428 THR A N 1
ATOM 568 C CA . THR A 1 78 ? -18.474 5.892 25.105 1.00 33.84 1428 THR A CA 1
ATOM 569 C C . THR A 1 78 ? -19.185 5.339 23.876 1.00 30.85 1428 THR A C 1
ATOM 570 O O . THR A 1 78 ? -20.196 5.893 23.434 1.00 31.15 1428 THR A O 1
ATOM 574 N N . ALA A 1 79 ? -18.680 4.234 23.321 1.00 31.65 1429 ALA A N 1
ATOM 575 C CA . ALA A 1 79 ? -19.310 3.651 22.141 1.00 31.91 1429 ALA A CA 1
ATOM 576 C C . ALA A 1 79 ? -20.712 3.144 22.460 1.00 33.45 1429 ALA A C 1
ATOM 577 O O . ALA A 1 79 ? -21.644 3.323 21.666 1.00 23.05 1429 ALA A O 1
ATOM 579 N N . SER A 1 80 ? -20.881 2.522 23.627 1.00 30.86 1430 SER A N 1
ATOM 580 C CA . SER A 1 80 ? -22.190 2.002 24.015 1.00 30.13 1430 SER A CA 1
ATOM 581 C C . SER A 1 80 ? -23.217 3.122 24.116 1.00 29.57 1430 SER A C 1
ATOM 582 O O . SER A 1 80 ? -24.347 2.994 23.636 1.00 30.98 1430 SER A O 1
ATOM 585 N N . LYS A 1 81 ? -22.846 4.228 24.761 1.00 29.26 1431 LYS A N 1
ATOM 586 C CA . LYS A 1 81 ? -23.765 5.356 24.868 1.00 29.45 1431 LYS A CA 1
ATOM 587 C C . LYS A 1 81 ? -24.114 5.922 23.489 1.00 36.12 1431 LYS A C 1
ATOM 588 O O . LYS A 1 81 ? -25.273 6.271 23.228 1.00 34.32 1431 LYS A O 1
ATOM 594 N N . ALA A 1 82 ? -23.138 5.985 22.575 1.00 32.40 1432 ALA A N 1
ATOM 595 C CA . ALA A 1 82 ? -23.416 6.544 21.249 1.00 31.38 1432 ALA A CA 1
ATOM 596 C C . ALA A 1 82 ? -24.258 5.593 20.405 1.00 34.12 1432 ALA A C 1
ATOM 597 O O . ALA A 1 82 ? -25.097 6.035 19.617 1.00 30.40 1432 ALA A O 1
ATOM 599 N N . LEU A 1 83 ? -24.025 4.288 20.535 1.00 28.29 1433 LEU A N 1
ATOM 600 C CA . LEU A 1 83 ? -24.823 3.304 19.811 1.00 29.63 1433 LEU A CA 1
ATOM 601 C C . LEU A 1 83 ? -26.273 3.315 20.276 1.00 30.73 1433 LEU A C 1
ATOM 602 O O . LEU A 1 83 ? -27.197 3.231 19.460 1.00 37.09 1433 LEU A O 1
ATOM 607 N N . CYS A 1 84 ? -26.489 3.414 21.586 1.00 23.16 1434 CYS A N 1
ATOM 608 C CA . CYS A 1 84 ? -27.847 3.503 22.113 1.00 30.69 1434 CYS A CA 1
ATOM 609 C C . CYS A 1 84 ? -28.529 4.802 21.683 1.00 34.49 1434 CYS A C 1
ATOM 610 O O . CYS A 1 84 ? -29.671 4.782 21.213 1.00 29.13 1434 CYS A O 1
ATOM 613 N N . GLY A 1 85 ? -27.846 5.941 21.820 1.00 29.16 1435 GLY A N 1
ATOM 614 C CA . GLY A 1 85 ? -28.422 7.188 21.329 1.00 27.72 1435 GLY A CA 1
ATOM 615 C C . GLY A 1 85 ? -28.806 7.093 19.864 1.00 32.42 1435 GLY A C 1
ATOM 616 O O . GLY A 1 85 ? -29.919 7.441 19.465 1.00 27.72 1435 GLY A O 1
ATOM 617 N N . PHE A 1 86 ? -27.892 6.573 19.052 1.00 33.79 1436 PHE A N 1
ATOM 618 C CA . PHE A 1 86 ? -28.146 6.356 17.636 1.00 30.91 1436 PHE A CA 1
ATOM 619 C C . PHE A 1 86 ? -29.418 5.542 17.396 1.00 32.35 1436 PHE A C 1
ATOM 620 O O . PHE A 1 86 ? -30.270 5.922 16.583 1.00 36.38 1436 PHE A O 1
ATOM 628 N N . THR A 1 87 ? -29.537 4.393 18.067 1.00 23.93 1437 THR A N 1
ATOM 629 C CA . THR A 1 87 ? -30.641 3.461 17.817 1.00 23.17 1437 THR A CA 1
ATOM 630 C C . THR A 1 87 ? -31.995 4.055 18.194 1.00 18.61 1437 THR A C 1
ATOM 631 O O . THR A 1 87 ? -33.005 3.764 17.553 1.00 20.39 1437 THR A O 1
ATOM 635 N N . GLU A 1 88 ? -32.045 4.845 19.268 1.00 20.83 1438 GLU A N 1
ATOM 636 C CA . GLU A 1 88 ? -33.291 5.502 19.643 1.00 22.95 1438 GLU A CA 1
ATOM 637 C C . GLU A 1 88 ? -33.734 6.510 18.585 1.00 26.85 1438 GLU A C 1
ATOM 638 O O . GLU A 1 88 ? -34.925 6.609 18.269 1.00 24.15 1438 GLU A O 1
ATOM 644 N N . ALA A 1 89 ? -32.790 7.285 18.039 1.00 23.21 1439 ALA A N 1
ATOM 645 C CA . ALA A 1 89 ? -33.154 8.241 16.999 1.00 21.49 1439 ALA A CA 1
ATOM 646 C C . ALA A 1 89 ? -33.562 7.524 15.715 1.00 24.53 1439 ALA A C 1
ATOM 647 O O . ALA A 1 89 ? -34.457 7.986 14.999 1.00 25.25 1439 ALA A O 1
ATOM 649 N N . ALA A 1 90 ? -32.923 6.386 15.407 1.00 22.00 1440 ALA A N 1
ATOM 650 C CA . ALA A 1 90 ? -33.327 5.625 14.225 1.00 24.74 1440 ALA A CA 1
ATOM 651 C C . ALA A 1 90 ? -34.700 4.974 14.409 1.00 29.15 1440 ALA A C 1
ATOM 652 O O . ALA A 1 90 ? -35.519 4.976 13.485 1.00 30.60 1440 ALA A O 1
ATOM 654 N N . ALA A 1 91 ? -34.959 4.372 15.574 1.00 27.47 1441 ALA A N 1
ATOM 655 C CA . ALA A 1 91 ? -36.281 3.808 15.833 1.00 26.57 1441 ALA A CA 1
ATOM 656 C C . ALA A 1 91 ? -37.361 4.890 15.850 1.00 23.15 1441 ALA A C 1
ATOM 657 O O . ALA A 1 91 ? -38.513 4.642 15.462 1.00 21.23 1441 ALA A O 1
ATOM 659 N N . GLN A 1 92 ? -37.029 6.078 16.354 1.00 19.15 1442 GLN A N 1
ATOM 660 C CA . GLN A 1 92 ? -38.003 7.167 16.349 1.00 22.28 1442 GLN A CA 1
ATOM 661 C C . GLN A 1 92 ? -38.276 7.613 14.917 1.00 27.37 1442 GLN A C 1
ATOM 662 O O . GLN A 1 92 ? -39.433 7.756 14.508 1.00 21.93 1442 GLN A O 1
ATOM 668 N N . ALA A 1 93 ? -37.220 7.783 14.124 1.00 28.87 1443 ALA A N 1
ATOM 669 C CA . ALA A 1 93 ? -37.407 8.164 12.727 1.00 30.16 1443 ALA A CA 1
ATOM 670 C C . ALA A 1 93 ? -38.211 7.110 11.974 1.00 32.49 1443 ALA A C 1
ATOM 671 O O . ALA A 1 93 ? -39.133 7.440 11.218 1.00 24.40 1443 ALA A O 1
ATOM 673 N N . ALA A 1 94 ? -37.884 5.834 12.186 1.00 26.37 1444 ALA A N 1
ATOM 674 C CA . ALA A 1 94 ? -38.604 4.754 11.519 1.00 23.79 1444 ALA A CA 1
ATOM 675 C C . ALA A 1 94 ? -40.092 4.845 11.807 1.00 24.20 1444 ALA A C 1
ATOM 676 O O . ALA A 1 94 ? -40.918 4.749 10.898 1.00 25.73 1444 ALA A O 1
ATOM 678 N N . TYR A 1 95 ? -40.447 5.034 13.076 1.00 23.39 1445 TYR A N 1
ATOM 679 C CA . TYR A 1 95 ? -41.848 5.188 13.438 1.00 24.62 1445 TYR A CA 1
ATOM 680 C C . TYR A 1 95 ? -42.483 6.316 12.642 1.00 26.96 1445 TYR A C 1
ATOM 681 O O . TYR A 1 95 ? -43.549 6.148 12.042 1.00 22.93 1445 TYR A O 1
ATOM 690 N N . LEU A 1 96 ? -41.828 7.479 12.639 1.00 21.98 1446 LEU A N 1
ATOM 691 C CA . LEU A 1 96 ? -42.369 8.653 11.978 1.00 24.27 1446 LEU A CA 1
ATOM 692 C C . LEU A 1 96 ? -42.577 8.394 10.488 1.00 27.75 1446 LEU A C 1
ATOM 693 O O . LEU A 1 96 ? -43.568 8.849 9.909 1.00 30.91 1446 LEU A O 1
ATOM 698 N N . VAL A 1 97 ? -41.675 7.631 9.860 1.00 24.16 1447 VAL A N 1
ATOM 699 C CA . VAL A 1 97 ? -41.830 7.292 8.443 1.00 24.59 1447 VAL A CA 1
ATOM 700 C C . VAL A 1 97 ? -43.039 6.383 8.247 1.00 25.01 1447 VAL A C 1
ATOM 701 O O . VAL A 1 97 ? -43.889 6.627 7.380 1.00 19.93 1447 VAL A O 1
ATOM 705 N N . GLY A 1 98 ? -43.167 5.353 9.092 1.00 27.17 1448 GLY A N 1
ATOM 706 C CA . GLY A 1 98 ? -44.231 4.373 8.907 1.00 25.38 1448 GLY A CA 1
ATOM 707 C C . GLY A 1 98 ? -45.630 4.928 9.129 1.00 19.90 1448 GLY A C 1
ATOM 708 O O . GLY A 1 98 ? -46.564 4.599 8.390 1.00 25.93 1448 GLY A O 1
ATOM 709 N N . VAL A 1 99 ? -45.812 5.770 10.145 1.00 24.52 1449 VAL A N 1
ATOM 710 C CA . VAL A 1 99 ? 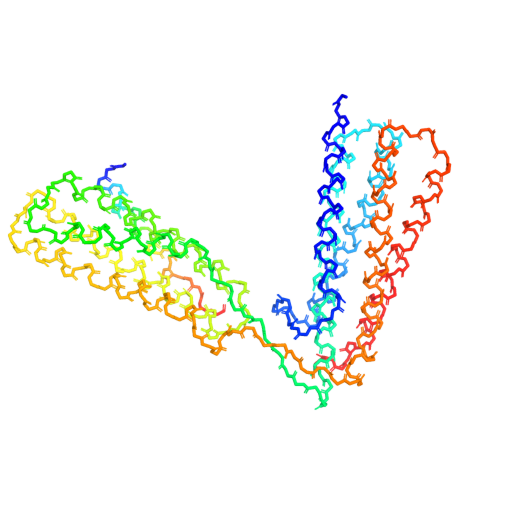-47.170 6.262 10.403 1.00 21.07 1449 VAL A CA 1
ATOM 711 C C . VAL A 1 99 ? -47.564 7.419 9.508 1.00 25.10 1449 VAL A C 1
ATOM 712 O O . VAL A 1 99 ? -48.721 7.847 9.550 1.00 30.61 1449 VAL A O 1
ATOM 716 N N . SER A 1 100 ? -46.645 7.958 8.715 1.00 27.64 1450 SER A N 1
ATOM 717 C CA . SER A 1 100 ? -47.072 9.034 7.842 1.00 27.71 1450 SER A CA 1
ATOM 718 C C . SER A 1 100 ? -47.766 8.509 6.594 1.00 31.46 1450 SER A C 1
ATOM 719 O O . SER A 1 100 ? -48.382 9.294 5.870 1.00 34.01 1450 SER A O 1
ATOM 722 N N . ASP A 1 101 ? -47.704 7.210 6.341 1.00 31.26 1451 ASP A N 1
ATOM 723 C CA . ASP A 1 101 ? -48.483 6.630 5.254 1.00 28.96 1451 ASP A CA 1
ATOM 724 C C . ASP A 1 101 ? -49.974 6.799 5.538 1.00 33.60 1451 ASP A C 1
ATOM 725 O O . ASP A 1 101 ? -50.423 6.488 6.650 1.00 29.21 1451 ASP A O 1
ATOM 730 N N . PRO A 1 102 ? -50.776 7.259 4.566 1.00 39.35 1452 PRO A N 1
ATOM 731 C CA . PRO A 1 102 ? -52.196 7.537 4.861 1.00 36.67 1452 PRO A CA 1
ATOM 732 C C . PRO A 1 102 ? -52.998 6.304 5.235 1.00 33.05 1452 PRO A C 1
ATOM 733 O O . PRO A 1 102 ? -54.086 6.447 5.802 1.00 35.17 1452 PRO A O 1
ATOM 737 N N . ASN A 1 103 ? -52.501 5.104 4.963 1.00 33.31 1453 ASN A N 1
ATOM 738 C CA . ASN A 1 103 ? -53.194 3.898 5.386 1.00 33.22 1453 ASN A CA 1
ATOM 739 C C . ASN A 1 103 ? -52.800 3.437 6.785 1.00 29.65 1453 ASN A C 1
ATOM 740 O O . ASN A 1 103 ? -53.410 2.493 7.296 1.00 33.55 1453 ASN A O 1
ATOM 745 N N . SER A 1 104 ? -51.803 4.065 7.407 1.00 32.25 1454 SER A N 1
ATOM 746 C CA . SER A 1 104 ? -51.388 3.747 8.773 1.00 30.51 1454 SER A CA 1
ATOM 747 C C . SER A 1 104 ? -52.293 4.446 9.786 1.00 24.66 1454 SER A C 1
ATOM 748 O O . SER A 1 104 ? -52.951 5.432 9.469 1.00 27.84 1454 SER A O 1
ATOM 751 N N . GLN A 1 105 ? -52.302 3.946 11.028 1.00 22.46 1455 GLN A N 1
ATOM 752 C CA . GLN A 1 105 ? -52.964 4.636 12.136 1.00 23.32 1455 GLN A CA 1
ATOM 753 C C . GLN A 1 105 ? -51.964 4.883 13.260 1.00 31.35 1455 GLN A C 1
ATOM 754 O O . GLN A 1 105 ? -51.119 4.028 13.546 1.00 26.21 1455 GLN A O 1
ATOM 760 N N . ALA A 1 106 ? -52.076 6.050 13.898 1.00 21.82 1456 ALA A N 1
ATOM 761 C CA . ALA A 1 106 ? -51.131 6.467 14.924 1.00 32.44 1456 ALA A CA 1
ATOM 762 C C . ALA A 1 106 ? -51.167 5.547 16.138 1.00 33.18 1456 ALA A C 1
ATOM 763 O O . ALA A 1 106 ? -52.203 4.975 16.484 1.00 35.05 1456 ALA A O 1
ATOM 765 N N . GLY A 1 107 ? -50.016 5.431 16.802 1.00 31.06 1457 GLY A N 1
ATOM 766 C CA . GLY A 1 107 ? -49.931 4.847 18.119 1.00 24.74 1457 GLY A CA 1
ATOM 767 C C . GLY A 1 107 ? -49.533 5.887 19.156 1.00 31.35 1457 GLY A C 1
ATOM 768 O O . GLY A 1 107 ? -49.468 7.089 18.883 1.00 23.88 1457 GLY A O 1
ATOM 769 N N . GLN A 1 108 ? -49.278 5.411 20.372 1.00 29.05 1458 GLN A N 1
ATOM 770 C CA . GLN A 1 108 ? -48.794 6.346 21.376 1.00 29.26 1458 GLN A CA 1
ATOM 771 C C . GLN A 1 108 ? -48.023 5.605 22.449 1.00 30.52 1458 GLN A C 1
ATOM 772 O O . GLN A 1 108 ? -48.332 4.457 22.786 1.00 31.18 1458 GLN A O 1
ATOM 778 N N . GLN A 1 109 ? -47.006 6.286 22.968 1.00 37.44 1459 GLN A N 1
ATOM 779 C CA . GLN A 1 109 ? -46.307 5.828 24.156 1.00 37.22 1459 GLN A CA 1
ATOM 780 C C . GLN A 1 109 ? -47.226 5.954 25.352 1.00 35.05 1459 GLN A C 1
ATOM 781 O O . GLN A 1 109 ? -47.841 6.998 25.568 1.00 41.68 1459 GLN A O 1
ATOM 787 N N . GLY A 1 110 ? -47.345 4.890 26.127 1.00 40.75 1460 GLY A N 1
ATOM 788 C CA . GLY A 1 110 ? -47.945 5.028 27.430 1.00 33.47 1460 GLY A CA 1
ATOM 789 C C . GLY A 1 110 ? -47.014 5.784 28.360 1.00 46.99 1460 GLY A C 1
ATOM 790 O O . GLY A 1 110 ? -45.791 5.729 28.236 1.00 48.43 1460 GLY A O 1
ATOM 791 N N . LEU A 1 111 ? -47.586 6.536 29.288 1.00 49.37 1461 LEU A N 1
ATOM 792 C CA . LEU A 1 111 ? -46.739 7.114 30.310 1.00 51.61 1461 LEU A CA 1
ATOM 793 C C . LEU A 1 111 ? -46.445 6.026 31.328 1.00 57.28 1461 LEU A C 1
ATOM 794 O O . LEU A 1 111 ? -47.328 5.236 31.684 1.00 64.53 1461 LEU A O 1
ATOM 799 N N . VAL A 1 112 ? -45.209 5.939 31.750 1.00 45.73 1462 VAL A N 1
ATOM 800 C CA . VAL A 1 112 ? -44.872 4.940 32.753 1.00 54.96 1462 VAL A CA 1
ATOM 801 C C . VAL A 1 112 ? -44.980 5.596 34.127 1.00 53.70 1462 VAL A C 1
ATOM 802 O O . VAL A 1 112 ? -44.598 6.757 34.318 1.00 50.44 1462 VAL A O 1
ATOM 806 N N . GLU A 1 113 ? -45.586 4.889 35.071 1.00 58.15 1463 GLU A N 1
ATOM 807 C CA . GLU A 1 113 ? -45.792 5.459 36.398 1.00 63.54 1463 GLU A CA 1
ATOM 808 C C . GLU A 1 113 ? -44.559 5.203 37.257 1.00 72.97 1463 GLU A C 1
ATOM 809 O O . GLU A 1 113 ? -44.187 4.037 37.449 1.00 75.37 1463 GLU A O 1
ATOM 815 N N . PRO A 1 114 ? -43.877 6.241 37.749 1.00 79.06 1464 PRO A N 1
ATOM 816 C CA . PRO A 1 114 ? -42.768 6.024 38.695 1.00 74.01 1464 PRO A CA 1
ATOM 817 C C . PRO A 1 114 ? -43.183 5.165 39.881 1.00 64.34 1464 PRO A C 1
ATOM 818 O O . PRO A 1 114 ? -44.214 5.401 40.508 1.00 62.76 1464 PRO A O 1
ATOM 822 N N . THR A 1 115 ? -42.373 4.144 40.175 1.00 61.88 1465 THR A N 1
ATOM 823 C CA . THR A 1 115 ? -42.563 3.374 41.403 1.00 60.20 1465 THR A CA 1
ATOM 824 C C . THR A 1 115 ? -42.382 4.239 42.638 1.00 59.41 1465 THR A C 1
ATOM 825 O O . THR A 1 115 ? -42.888 3.889 43.717 1.00 60.29 1465 THR A O 1
ATOM 829 N N . GLN A 1 116 ? -41.649 5.349 42.501 1.00 46.18 1466 GLN A N 1
ATOM 830 C CA . GLN A 1 116 ? -41.542 6.316 43.580 1.00 64.21 1466 GLN A CA 1
ATOM 831 C C . GLN A 1 116 ? -42.904 6.894 43.948 1.00 70.52 1466 GLN A C 1
ATOM 832 O O . GLN A 1 116 ? -43.144 7.180 45.131 1.00 52.91 1466 GLN A O 1
ATOM 838 N N . PHE A 1 117 ? -43.801 7.074 42.963 1.00 36.33 1467 PHE A N 1
ATOM 839 C CA . PHE A 1 117 ? -45.137 7.592 43.259 1.00 33.89 1467 PHE A CA 1
ATOM 840 C C . PHE A 1 117 ? -45.802 6.787 44.357 1.00 36.37 1467 PHE A C 1
ATOM 841 O O . PHE A 1 117 ? -46.388 7.349 45.293 1.00 43.98 1467 PHE A O 1
ATOM 849 N N . ALA A 1 118 ? -45.768 5.463 44.239 1.00 27.98 1468 ALA A N 1
ATOM 850 C CA . ALA A 1 118 ? -46.535 4.681 45.191 1.00 22.99 1468 ALA A CA 1
ATOM 851 C C . ALA A 1 118 ? -45.939 4.828 46.580 1.00 22.45 1468 ALA A C 1
ATOM 852 O O . ALA A 1 118 ? -46.669 4.865 47.579 1.00 27.72 1468 ALA A O 1
ATOM 854 N N . ARG A 1 119 ? -44.608 4.911 46.648 1.00 22.77 1469 ARG A N 1
ATOM 855 C CA . ARG A 1 119 ? -43.920 4.964 47.932 1.00 34.20 1469 ARG A CA 1
ATOM 856 C C . ARG A 1 119 ? -44.239 6.273 48.638 1.00 29.79 1469 ARG A C 1
ATOM 857 O O . ARG A 1 119 ? -44.705 6.276 49.788 1.00 36.09 1469 ARG A O 1
ATOM 865 N N . ALA A 1 120 ? -44.043 7.392 47.927 1.00 25.66 1470 ALA A N 1
ATOM 866 C CA . ALA A 1 120 ? -44.378 8.711 48.460 1.00 28.05 1470 ALA A CA 1
ATOM 867 C C . ALA A 1 120 ? -45.834 8.787 48.874 1.00 32.86 1470 ALA A C 1
ATOM 868 O O . ALA A 1 120 ? -46.157 9.312 49.948 1.00 40.76 1470 ALA A O 1
ATOM 870 N N . ASN A 1 121 ? -46.727 8.260 48.033 1.00 36.06 1471 ASN A N 1
ATOM 871 C CA . ASN A 1 121 ? -48.161 8.291 48.315 1.00 39.57 1471 ASN A CA 1
ATOM 872 C C . ASN A 1 121 ? -48.468 7.634 49.658 1.00 36.79 1471 ASN A C 1
ATOM 873 O O . ASN A 1 121 ? -49.107 8.235 50.535 1.00 28.39 1471 ASN A O 1
ATOM 878 N N . GLN A 1 122 ? -48.016 6.393 49.841 1.00 30.22 1472 GLN A N 1
ATOM 879 C CA . GLN A 1 122 ? -48.326 5.709 51.088 1.00 37.98 1472 GLN A CA 1
ATOM 880 C C . GLN A 1 122 ? -47.698 6.431 52.274 1.00 22.83 1472 GLN A C 1
ATOM 881 O O . GLN A 1 122 ? -48.321 6.545 53.331 1.00 29.37 1472 GLN A O 1
ATOM 887 N N . ALA A 1 123 ? -46.466 6.914 52.102 1.00 32.54 1473 ALA A N 1
ATOM 888 C CA . ALA A 1 123 ? -45.756 7.596 53.177 1.00 33.96 1473 ALA A CA 1
ATOM 889 C C . ALA A 1 123 ? -46.491 8.861 53.589 1.00 24.65 1473 ALA A C 1
ATOM 890 O O . ALA A 1 123 ? -46.697 9.110 54.774 1.00 26.50 1473 ALA A O 1
ATOM 892 N N . ILE A 1 124 ? -46.885 9.677 52.612 1.00 32.60 1474 ILE A N 1
ATOM 893 C CA . ILE A 1 124 ? -47.564 10.929 52.927 1.00 30.69 1474 ILE A CA 1
ATOM 894 C C . ILE A 1 124 ? -48.892 10.666 53.629 1.00 33.19 1474 ILE A C 1
ATOM 895 O O . ILE A 1 124 ? -49.221 11.326 54.622 1.00 30.90 1474 ILE A O 1
ATOM 900 N N . GLN A 1 125 ? -49.659 9.672 53.156 1.00 33.02 1475 GLN A N 1
ATOM 901 C CA . GLN A 1 125 ? -50.937 9.361 53.797 1.00 29.32 1475 GLN A CA 1
ATOM 902 C C . GLN A 1 125 ? -50.759 8.967 55.260 1.00 33.37 1475 GLN A C 1
ATOM 903 O O . GLN A 1 125 ? -51.493 9.449 56.132 1.00 31.34 1475 GLN A O 1
ATOM 909 N N . MET A 1 126 ? -49.798 8.084 55.554 1.00 32.03 1476 MET A N 1
ATOM 910 C CA . MET A 1 126 ? -49.613 7.670 56.945 1.00 30.19 1476 MET A CA 1
ATOM 911 C C . MET A 1 126 ? -49.127 8.834 57.803 1.00 31.32 1476 MET A C 1
ATOM 912 O O . MET A 1 126 ? -49.541 8.977 58.965 1.00 32.57 1476 MET A O 1
ATOM 917 N N . ALA A 1 127 ? -48.230 9.660 57.255 1.00 27.80 1477 ALA A N 1
ATOM 918 C CA . ALA A 1 127 ? -47.776 10.838 57.981 1.00 30.10 1477 ALA A CA 1
ATOM 919 C C . ALA A 1 127 ? -48.937 11.797 58.245 1.00 32.23 1477 ALA A C 1
ATOM 920 O O . ALA A 1 127 ? -49.084 12.309 59.362 1.00 31.47 1477 ALA A O 1
ATOM 922 N N . CYS A 1 128 ? -49.794 12.029 57.242 1.00 30.36 1478 CYS A N 1
ATOM 923 C CA . CYS A 1 128 ? -50.943 12.905 57.461 1.00 27.68 1478 CYS A CA 1
ATOM 924 C C . CYS A 1 128 ? -51.931 12.289 58.440 1.00 29.37 1478 CYS A C 1
ATOM 925 O O . CYS A 1 128 ? -52.498 12.987 59.292 1.00 32.30 1478 CYS A O 1
ATOM 928 N N . GLN A 1 129 ? -52.162 10.985 58.340 1.00 30.96 1479 GLN A N 1
ATOM 929 C CA . GLN A 1 129 ? -53.071 10.368 59.296 1.00 30.63 1479 GLN A CA 1
ATOM 930 C C . GLN A 1 129 ? -52.537 10.528 60.717 1.00 39.92 1479 GLN A C 1
ATOM 931 O O . GLN A 1 129 ? -53.303 10.747 61.670 1.00 40.05 1479 GLN A O 1
ATOM 937 N N . SER A 1 130 ? -51.213 10.459 60.869 1.00 40.24 1480 SER A N 1
ATOM 938 C CA . SER A 1 130 ? -50.596 10.672 62.170 1.00 37.85 1480 SER A CA 1
ATOM 939 C C . SER A 1 130 ? -50.851 12.094 62.660 1.00 33.70 1480 SER A C 1
ATOM 940 O O . SER A 1 130 ? -51.297 12.302 63.792 1.00 38.62 1480 SER A O 1
ATOM 943 N N . LEU A 1 131 ? -50.581 13.090 61.807 1.00 34.72 1481 LEU A N 1
ATOM 944 C CA . LEU A 1 131 ? -50.813 14.490 62.160 1.00 38.02 1481 LEU A CA 1
ATOM 945 C C . LEU A 1 131 ? -52.252 14.761 62.576 1.00 46.39 1481 LEU A C 1
ATOM 946 O O . LEU A 1 131 ? -52.489 15.699 63.341 1.00 47.85 1481 LEU A O 1
ATOM 951 N N . GLY A 1 132 ? -53.214 13.962 62.104 1.00 53.72 1482 GLY A N 1
ATOM 952 C CA . GLY A 1 132 ? -54.604 14.078 62.511 1.00 51.51 1482 GLY A CA 1
ATOM 953 C C . GLY A 1 132 ? -55.019 13.415 63.826 1.00 55.40 1482 GLY A C 1
ATOM 954 O O . GLY A 1 132 ? -56.157 13.612 64.269 1.00 53.06 1482 GLY A O 1
ATOM 955 N N . GLU A 1 133 ? -54.157 12.634 64.472 1.00 55.33 1483 GLU A N 1
ATOM 956 C CA . GLU A 1 133 ? -54.564 11.968 65.712 1.00 58.51 1483 GLU A CA 1
ATOM 957 C C . GLU A 1 133 ? -54.764 13.000 66.816 1.00 61.45 1483 GLU A C 1
ATOM 958 O O . GLU A 1 133 ? -53.850 13.788 67.091 1.00 55.46 1483 GLU A O 1
ATOM 964 N N . PRO A 1 134 ? -55.922 13.013 67.486 1.00 63.56 1484 PRO A N 1
ATOM 965 C CA . PRO A 1 134 ? -56.217 14.104 68.433 1.00 61.92 1484 PRO A CA 1
ATOM 966 C C . PRO A 1 134 ? -55.220 14.224 69.579 1.00 58.96 1484 PRO A C 1
ATOM 967 O O . PRO A 1 134 ? -55.227 15.255 70.262 1.00 54.89 1484 PRO A O 1
ATOM 971 N N . GLY A 1 135 ? -54.361 13.230 69.801 1.00 58.76 1485 GLY A N 1
ATOM 972 C CA . GLY A 1 135 ? -53.378 13.323 70.866 1.00 53.90 1485 GLY A CA 1
ATOM 973 C C . GLY A 1 135 ? -51.920 13.296 70.433 1.00 55.95 1485 GLY A C 1
ATOM 974 O O . GLY A 1 135 ? -51.068 12.907 71.235 1.00 48.62 1485 GLY A O 1
ATOM 975 N N . CYS A 1 136 ? -51.590 13.708 69.202 1.00 53.00 1486 CYS A N 1
ATOM 976 C CA . CYS A 1 136 ? -50.195 13.616 68.770 1.00 54.67 1486 CYS A CA 1
ATOM 977 C C . CYS A 1 136 ? -49.313 14.644 69.494 1.00 52.27 1486 CYS A C 1
ATOM 978 O O . CYS A 1 136 ? -49.761 15.739 69.857 1.00 46.87 1486 CYS A O 1
ATOM 981 N N . THR A 1 137 ? -48.040 14.271 69.711 1.00 45.18 1487 THR A N 1
ATOM 982 C CA . THR A 1 137 ? -47.083 15.081 70.459 1.00 43.86 1487 THR A CA 1
ATOM 983 C C . THR A 1 137 ? -46.155 15.874 69.527 1.00 40.46 1487 THR A C 1
ATOM 984 O O . THR A 1 137 ? -46.159 15.710 68.304 1.00 35.43 1487 THR A O 1
ATOM 988 N N . GLN A 1 138 ? -45.320 16.724 70.146 1.00 40.09 1488 GLN A N 1
ATOM 989 C CA . GLN A 1 138 ? -44.364 17.550 69.406 1.00 43.02 1488 GLN A CA 1
ATOM 990 C C . GLN A 1 138 ? -43.311 16.700 68.687 1.00 38.46 1488 GLN A C 1
ATOM 991 O O . GLN A 1 138 ? -42.854 17.061 67.592 1.00 33.91 1488 GLN A O 1
ATOM 997 N N . ALA A 1 139 ? -42.904 15.575 69.290 1.00 37.79 1489 ALA A N 1
ATOM 998 C CA . ALA A 1 139 ? -41.989 14.664 68.598 1.00 40.76 1489 ALA A CA 1
ATOM 999 C C . ALA A 1 139 ? -42.669 13.998 67.407 1.00 33.78 1489 ALA A C 1
ATOM 1000 O O . ALA A 1 139 ? -42.065 13.860 66.333 1.00 35.28 1489 ALA A O 1
ATOM 1002 N N . GLN A 1 140 ? -43.922 13.570 67.587 1.00 36.19 1490 GLN A N 1
ATOM 1003 C CA . GLN A 1 140 ? -44.674 12.935 66.507 1.00 37.03 1490 GLN A CA 1
ATOM 1004 C C . GLN A 1 140 ? -44.910 13.912 65.371 1.00 35.47 1490 GLN A C 1
ATOM 1005 O O . GLN A 1 140 ? -44.808 13.553 64.189 1.00 33.05 1490 GLN A O 1
ATOM 1011 N N . VAL A 1 141 ? -45.205 15.161 65.719 1.00 36.01 1491 VAL A N 1
ATOM 1012 C CA . VAL A 1 141 ? -45.435 16.192 64.719 1.00 35.98 1491 VAL A CA 1
ATOM 1013 C C . VAL A 1 141 ? -44.149 16.484 63.934 1.00 35.19 1491 VAL A C 1
ATOM 1014 O O . VAL A 1 141 ? -44.186 16.741 62.722 1.00 29.02 1491 VAL A O 1
ATOM 1018 N N . LEU A 1 142 ? -42.993 16.434 64.601 1.00 30.68 1492 LEU A N 1
ATOM 1019 C CA . LEU A 1 142 ? -41.725 16.631 63.895 1.00 29.81 1492 LEU A CA 1
ATOM 1020 C C . LEU A 1 142 ? -41.435 15.489 62.926 1.00 28.78 1492 LEU A C 1
ATOM 1021 O O . LEU A 1 142 ? -40.977 15.729 61.797 1.00 27.65 1492 LEU A O 1
ATOM 1026 N N . SER A 1 143 ? -41.694 14.244 63.340 1.00 29.24 1493 SER A N 1
ATOM 1027 C CA . SER A 1 143 ? -41.410 13.113 62.466 1.00 28.39 1493 SER A CA 1
ATOM 1028 C C . SER A 1 143 ? -42.326 13.118 61.252 1.00 35.26 1493 SER A C 1
ATOM 1029 O O . SER A 1 143 ? -41.864 12.887 60.122 1.00 28.84 1493 SER A O 1
ATOM 1032 N N . ALA A 1 144 ? -43.618 13.417 61.453 1.00 27.76 1494 ALA A N 1
ATOM 1033 C CA . ALA A 1 144 ? -44.527 13.507 60.308 1.00 26.90 1494 ALA A CA 1
ATOM 1034 C C . ALA A 1 144 ? -44.097 14.600 59.336 1.00 27.13 1494 ALA A C 1
ATOM 1035 O O . ALA A 1 144 ? -44.154 14.410 58.109 1.00 25.09 1494 ALA A O 1
ATOM 1037 N N . ALA A 1 145 ? -43.670 15.759 59.858 1.00 26.27 1495 ALA A N 1
ATOM 1038 C CA . ALA A 1 145 ? -43.195 16.831 58.979 1.00 25.48 1495 ALA A CA 1
ATOM 1039 C C . ALA A 1 145 ? -41.956 16.404 58.190 1.00 24.62 1495 ALA A C 1
ATOM 1040 O O . ALA A 1 145 ? -41.804 16.757 57.007 1.00 25.20 1495 ALA A O 1
ATOM 1042 N N . THR A 1 146 ? -41.038 15.684 58.843 1.00 25.02 1496 THR A N 1
ATOM 1043 C CA . THR A 1 146 ? -39.841 15.178 58.170 1.00 26.77 1496 THR A CA 1
ATOM 1044 C C . THR A 1 146 ? -40.206 14.236 57.029 1.00 23.41 1496 THR A C 1
ATOM 1045 O O . THR A 1 146 ? -39.654 14.340 55.932 1.00 22.52 1496 THR A O 1
ATOM 1049 N N . ILE A 1 147 ? -41.151 13.323 57.267 1.00 23.69 1497 ILE A N 1
ATOM 1050 C CA . ILE A 1 147 ? -41.548 12.365 56.245 1.00 22.97 1497 ILE A CA 1
ATOM 1051 C C . ILE A 1 147 ? -42.278 13.069 55.098 1.00 22.20 1497 ILE A C 1
ATOM 1052 O O . ILE A 1 147 ? -42.007 12.807 53.926 1.00 21.33 1497 ILE A O 1
ATOM 1057 N N . VAL A 1 148 ? -43.179 14.002 55.411 1.00 22.59 1498 VAL A N 1
ATOM 1058 C CA . VAL A 1 148 ? -43.916 14.709 54.366 1.00 22.41 1498 VAL A CA 1
ATOM 1059 C C . VAL A 1 148 ? -42.954 15.487 53.474 1.00 23.31 1498 VAL A C 1
ATOM 1060 O O . VAL A 1 148 ? -43.041 15.437 52.238 1.00 23.82 1498 VAL A O 1
ATOM 1064 N N . ALA A 1 149 ? -42.007 16.194 54.090 1.00 21.57 1499 ALA A N 1
ATOM 1065 C CA . ALA A 1 149 ? -41.070 17.000 53.326 1.00 22.06 1499 ALA A CA 1
ATOM 1066 C C . ALA A 1 149 ? -40.222 16.127 52.422 1.00 21.29 1499 ALA A C 1
ATOM 1067 O O . ALA A 1 149 ? -40.016 16.451 51.252 1.00 21.94 1499 ALA A O 1
ATOM 1069 N N . LYS A 1 150 ? -39.730 15.008 52.942 1.00 25.30 1500 LYS A N 1
ATOM 1070 C CA . LYS A 1 150 ? -38.842 14.183 52.140 1.00 21.29 1500 LYS A CA 1
ATOM 1071 C C . LYS A 1 150 ? -39.581 13.585 50.946 1.00 22.79 1500 LYS A C 1
ATOM 1072 O O . LYS A 1 150 ? -39.060 13.589 49.825 1.00 18.94 1500 LYS A O 1
ATOM 1078 N N . HIS A 1 151 ? -40.799 13.079 51.155 1.00 19.37 1501 HIS A N 1
ATOM 1079 C CA . HIS A 1 151 ? -41.495 12.408 50.055 1.00 20.89 1501 HIS A CA 1
ATOM 1080 C C . HIS A 1 151 ? -42.177 13.369 49.078 1.00 22.79 1501 HIS A C 1
ATOM 1081 O O . HIS A 1 151 ? -42.311 13.036 47.892 1.00 19.91 1501 HIS A O 1
ATOM 1088 N N . THR A 1 152 ? -42.598 14.555 49.524 1.00 18.80 1502 THR A N 1
ATOM 1089 C CA . THR A 1 152 ? -43.122 15.537 48.581 1.00 20.63 1502 THR A CA 1
ATOM 1090 C C . THR A 1 152 ? -42.016 16.161 47.737 1.00 23.72 1502 THR A C 1
ATOM 1091 O O . THR A 1 152 ? -42.265 16.541 46.588 1.00 25.96 1502 THR A O 1
ATOM 1095 N N . SER A 1 153 ? -40.812 16.341 48.297 1.00 22.07 1503 SER A N 1
ATOM 1096 C CA . SER A 1 153 ? -39.691 16.787 47.474 1.00 20.52 1503 SER A CA 1
ATOM 1097 C C . SER A 1 153 ? -39.385 15.765 46.389 1.00 17.10 1503 SER A C 1
ATOM 1098 O O . SER A 1 153 ? -39.196 16.120 45.222 1.00 20.97 1503 SER A O 1
ATOM 1101 N N . ALA A 1 154 ? -39.385 14.483 46.751 1.00 18.49 1504 ALA A N 1
ATOM 1102 C CA . ALA A 1 154 ? -39.105 13.425 45.786 1.00 24.94 1504 ALA A CA 1
ATOM 1103 C C . ALA A 1 154 ? -40.221 13.307 44.754 1.00 28.10 1504 ALA A C 1
ATOM 1104 O O . ALA A 1 154 ? -39.961 13.082 43.560 1.00 24.33 1504 ALA A O 1
ATOM 1106 N N . LEU A 1 155 ? -41.468 13.456 45.197 1.00 22.87 1505 LEU A N 1
ATOM 1107 C CA . LEU A 1 155 ? -42.609 13.468 44.280 1.00 21.03 1505 LEU A CA 1
ATOM 1108 C C . LEU A 1 155 ? -42.486 14.578 43.231 1.00 21.85 1505 LEU A C 1
ATOM 1109 O O . LEU A 1 155 ? -42.738 14.351 42.037 1.00 18.50 1505 LEU A O 1
ATOM 1114 N N . CYS A 1 156 ? -42.135 15.801 43.660 1.00 17.73 1506 CYS A N 1
ATOM 1115 C CA . CYS A 1 156 ? -42.019 16.899 42.695 1.00 19.92 1506 CYS A CA 1
ATOM 1116 C C . CYS A 1 156 ? -40.924 16.619 41.672 1.00 28.61 1506 CYS A C 1
ATOM 1117 O O . CYS A 1 156 ? -41.103 16.873 40.472 1.00 26.71 1506 CYS A O 1
ATOM 1120 N N . ASN A 1 157 ? -39.796 16.060 42.115 1.00 23.77 1507 ASN A N 1
ATOM 1121 C CA . ASN A 1 157 ? -38.744 15.746 41.154 1.00 27.11 1507 ASN A CA 1
ATOM 1122 C C . ASN A 1 157 ? -39.151 14.618 40.204 1.00 24.51 1507 ASN A C 1
ATOM 1123 O O . ASN A 1 157 ? -38.776 14.656 39.033 1.00 25.90 1507 ASN A O 1
ATOM 1128 N N . SER A 1 158 ? -39.910 13.620 40.679 1.00 20.39 1508 SER A N 1
ATOM 1129 C CA . SER A 1 158 ? -40.413 12.570 39.789 1.00 28.93 1508 SER A CA 1
ATOM 1130 C C . SER A 1 158 ? -41.366 13.139 38.747 1.00 32.45 1508 SER A C 1
ATOM 1131 O O . SER A 1 158 ? -41.413 12.666 37.593 1.00 24.06 1508 SER A O 1
ATOM 1134 N N . CYS A 1 159 ? -42.165 14.128 39.150 1.00 21.50 1509 CYS A N 1
ATOM 1135 C CA . CYS A 1 159 ? -43.056 14.793 38.205 1.00 19.28 1509 CYS A CA 1
ATOM 1136 C C . CYS A 1 159 ? -42.250 15.551 37.156 1.00 22.00 1509 CYS A C 1
ATOM 1137 O O . CYS A 1 159 ? -42.590 15.528 35.968 1.00 18.90 1509 CYS A O 1
ATOM 1140 N N . ARG A 1 160 ? -41.189 16.233 37.585 1.00 17.91 1510 ARG A N 1
ATOM 1141 C CA . ARG A 1 160 ? -40.381 17.011 36.660 1.00 20.14 1510 ARG A CA 1
ATOM 1142 C C . ARG A 1 160 ? -39.782 16.116 35.594 1.00 26.71 1510 ARG A C 1
ATOM 1143 O O . ARG A 1 160 ? -39.838 16.432 34.398 1.00 24.77 1510 ARG A O 1
ATOM 1151 N N . LEU A 1 161 ? -39.223 14.982 36.022 1.00 24.64 1511 LEU A N 1
ATOM 1152 C CA . LEU A 1 161 ? -38.622 14.015 35.110 1.00 29.85 1511 LEU A CA 1
ATOM 1153 C C . LEU A 1 161 ? -39.675 13.326 34.261 1.00 25.92 1511 LEU A C 1
ATOM 1154 O O . LEU A 1 161 ? -39.460 13.093 33.069 1.00 28.28 1511 LEU A O 1
ATOM 1159 N N . ALA A 1 162 ? -40.817 12.981 34.846 1.00 24.44 1512 ALA A N 1
ATOM 1160 C CA . ALA A 1 162 ? -41.858 12.346 34.045 1.00 21.01 1512 ALA A CA 1
ATOM 1161 C C . ALA A 1 162 ? -42.415 13.308 33.003 1.00 23.40 1512 ALA A C 1
ATOM 1162 O O . ALA A 1 162 ? -42.734 12.896 31.887 1.00 22.87 1512 ALA A O 1
ATOM 1164 N N . SER A 1 163 ? -42.546 14.587 33.353 1.00 22.96 1513 SER A N 1
ATOM 1165 C CA . SER A 1 163 ? -42.991 15.596 32.399 1.00 22.46 1513 SER A CA 1
ATOM 1166 C C . SER A 1 163 ? -42.053 15.657 31.196 1.00 28.76 1513 SER A C 1
ATOM 1167 O O . SER A 1 163 ? -42.492 15.653 30.040 1.00 27.68 1513 SER A O 1
ATOM 1170 N N . ALA A 1 164 ? -40.746 15.701 31.467 1.00 27.12 1514 ALA A N 1
ATOM 1171 C CA . ALA A 1 164 ? -39.745 15.867 30.426 1.00 29.47 1514 ALA A CA 1
ATOM 1172 C C . ALA A 1 164 ? -39.706 14.684 29.468 1.00 29.42 1514 ALA A C 1
ATOM 1173 O O . ALA A 1 164 ? -39.395 14.866 28.291 1.00 33.74 1514 ALA A O 1
ATOM 1175 N N . ARG A 1 165 ? -40.030 13.480 29.919 1.00 30.04 1515 ARG A N 1
ATOM 1176 C CA . ARG A 1 165 ? -39.989 12.333 29.024 1.00 37.73 1515 ARG A CA 1
ATOM 1177 C C . ARG A 1 165 ? -41.361 11.960 28.471 1.00 35.94 1515 ARG A C 1
ATOM 1178 O O . ARG A 1 165 ? -41.500 10.914 27.840 1.00 33.92 1515 ARG A O 1
ATOM 1186 N N . THR A 1 166 ? -42.380 12.778 28.703 1.00 30.65 1516 THR A N 1
ATOM 1187 C CA . THR A 1 166 ? -43.695 12.548 28.127 1.00 32.71 1516 THR A CA 1
ATOM 1188 C C . THR A 1 166 ? -43.834 13.407 26.882 1.00 29.88 1516 THR A C 1
ATOM 1189 O O . THR A 1 166 ? -43.705 14.635 26.964 1.00 32.77 1516 THR A O 1
ATOM 1193 N N . ALA A 1 167 ? -44.130 12.774 25.740 1.00 29.23 1517 ALA A N 1
ATOM 1194 C CA . ALA A 1 167 ? -44.415 13.564 24.539 1.00 30.50 1517 ALA A CA 1
ATOM 1195 C C . ALA A 1 167 ? -45.801 14.204 24.574 1.00 29.57 1517 ALA A C 1
ATOM 1196 O O . ALA A 1 167 ? -45.989 15.291 24.014 1.00 34.88 1517 ALA A O 1
ATOM 1198 N N . ASN A 1 168 ? -46.779 13.571 25.216 1.00 25.76 1518 ASN A N 1
ATOM 1199 C CA . ASN A 1 168 ? -48.142 14.093 25.145 1.00 23.86 1518 ASN A CA 1
ATOM 1200 C C . ASN A 1 168 ? -48.208 15.414 25.907 1.00 26.10 1518 ASN A C 1
ATOM 1201 O O . ASN A 1 168 ? -47.795 15.469 27.070 1.00 28.28 1518 ASN A O 1
ATOM 1206 N N . PRO A 1 169 ? -48.673 16.505 25.282 1.00 27.99 1519 PRO A N 1
ATOM 1207 C CA . PRO A 1 169 ? -48.601 17.813 25.958 1.00 24.33 1519 PRO A CA 1
ATOM 1208 C C . PRO A 1 169 ? -49.593 17.980 27.096 1.00 25.98 1519 PRO A C 1
ATOM 1209 O O . PRO A 1 169 ? -49.374 18.825 27.980 1.00 20.82 1519 PRO A O 1
ATOM 1213 N N . THR A 1 170 ? -50.697 17.241 27.081 1.00 26.02 1520 THR A N 1
ATOM 1214 C CA . THR A 1 170 ? -51.643 17.340 28.184 1.00 21.53 1520 THR A CA 1
ATOM 1215 C C . THR A 1 170 ? -51.074 16.653 29.412 1.00 19.83 1520 THR A C 1
ATOM 1216 O O . THR A 1 170 ? -51.163 17.181 30.525 1.00 21.59 1520 THR A O 1
ATOM 1220 N N . ALA A 1 171 ? -50.430 15.504 29.210 1.00 22.92 1521 ALA A N 1
ATOM 1221 C CA . ALA A 1 171 ? -49.783 14.793 30.308 1.00 23.89 1521 ALA A CA 1
ATOM 1222 C C . ALA A 1 171 ? -48.556 15.546 30.806 1.00 26.17 1521 ALA A C 1
ATOM 1223 O O . ALA A 1 171 ? -48.322 15.634 32.021 1.00 23.01 1521 ALA A O 1
ATOM 1225 N N . LYS A 1 172 ? -47.757 16.094 29.884 1.00 19.00 1522 LYS A N 1
ATOM 1226 C CA . LYS A 1 172 ? -46.621 16.920 30.280 1.00 17.85 1522 LYS A CA 1
ATOM 1227 C C . LYS A 1 172 ? -47.066 18.056 31.202 1.00 20.01 1522 LYS A C 1
ATOM 1228 O O . LYS A 1 172 ? -46.425 18.330 32.221 1.00 25.11 1522 LYS A O 1
ATOM 1234 N N . ARG A 1 173 ? -48.168 18.732 30.859 1.00 25.62 1523 ARG A N 1
ATOM 1235 C CA . ARG A 1 173 ? -48.651 19.842 31.681 1.00 23.77 1523 ARG A CA 1
ATOM 1236 C C . ARG A 1 173 ? -49.180 19.366 33.036 1.00 24.34 1523 ARG A C 1
ATOM 1237 O O . ARG A 1 173 ? -48.948 20.014 34.068 1.00 19.95 1523 ARG A O 1
ATOM 1245 N N . GLN A 1 174 ? -49.903 18.250 33.054 1.00 22.51 1524 GLN A N 1
ATOM 1246 C CA . GLN A 1 174 ? -50.511 17.804 34.310 1.00 25.60 1524 GLN A CA 1
ATOM 1247 C C . GLN A 1 174 ? -49.452 17.409 35.345 1.00 24.93 1524 GLN A C 1
ATOM 1248 O O . GLN A 1 174 ? -49.606 17.695 36.541 1.00 25.05 1524 GLN A O 1
ATOM 1254 N N . PHE A 1 175 ? -48.387 16.723 34.912 1.00 16.95 1525 PHE A N 1
ATOM 1255 C CA . PHE A 1 175 ? -47.313 16.360 35.829 1.00 17.63 1525 PHE A CA 1
ATOM 1256 C C . PHE A 1 175 ? -46.761 17.587 36.548 1.00 22.38 1525 PHE A C 1
ATOM 1257 O O . PHE A 1 175 ? -46.524 17.554 37.759 1.00 23.75 1525 PHE A O 1
ATOM 1265 N N . VAL A 1 176 ? -46.555 18.684 35.822 1.00 22.50 1526 VAL A N 1
ATOM 1266 C CA . VAL A 1 176 ? -46.022 19.886 36.453 1.00 20.20 1526 VAL A CA 1
ATOM 1267 C C . VAL A 1 176 ? -47.092 20.580 37.304 1.00 18.67 1526 VAL A C 1
ATOM 1268 O O . VAL A 1 176 ? -46.791 21.103 38.378 1.00 21.34 1526 VAL A O 1
ATOM 1272 N N . GLN A 1 177 ? -48.350 20.608 36.853 1.00 18.71 1527 GLN A N 1
ATOM 1273 C CA . GLN A 1 177 ? -49.386 21.219 37.692 1.00 21.82 1527 GLN A CA 1
ATOM 1274 C C . GLN A 1 177 ? -49.548 20.443 38.991 1.00 21.80 1527 GLN A C 1
ATOM 1275 O O . GLN A 1 177 ? -49.683 21.037 40.063 1.00 18.79 1527 GLN A O 1
ATOM 1281 N N . SER A 1 178 ? -49.512 19.109 38.907 1.00 18.09 1528 SER A N 1
ATOM 1282 C CA . SER A 1 178 ? -49.545 18.295 40.114 1.00 19.86 1528 SER A CA 1
ATOM 1283 C C . SER A 1 178 ? -48.372 18.619 41.029 1.00 20.77 1528 SER A C 1
ATOM 1284 O O . SER A 1 178 ? -48.555 18.740 42.249 1.00 25.54 1528 SER A O 1
ATOM 1287 N N . ALA A 1 179 ? -47.167 18.797 40.459 1.00 18.12 1529 ALA A N 1
ATOM 1288 C CA . ALA A 1 179 ? -45.995 19.156 41.263 1.00 23.10 1529 ALA A CA 1
ATOM 1289 C C . ALA A 1 179 ? -46.222 20.461 42.025 1.00 25.28 1529 ALA A C 1
ATOM 1290 O O . ALA A 1 179 ? -45.880 20.567 43.209 1.00 21.55 1529 ALA A O 1
ATOM 1292 N N . LYS A 1 180 ? -46.769 21.484 41.348 1.00 18.18 1530 LYS A N 1
ATOM 1293 C CA . LYS A 1 180 ? -47.079 22.743 42.034 1.00 23.78 1530 LYS A CA 1
ATOM 1294 C C . LYS A 1 180 ? -48.149 22.556 43.118 1.00 20.59 1530 LYS A C 1
ATOM 1295 O O . LYS A 1 180 ? -48.056 23.158 44.188 1.00 26.69 1530 LYS A O 1
ATOM 1301 N N . GLU A 1 181 ? -49.180 21.744 42.853 1.00 21.14 1531 GLU A N 1
ATOM 1302 C CA . GLU A 1 181 ? -50.204 21.473 43.866 1.00 28.32 1531 GLU A CA 1
ATOM 1303 C C . GLU A 1 181 ? -49.591 20.826 45.107 1.00 19.83 1531 GLU A C 1
ATOM 1304 O O . GLU A 1 181 ? -49.910 21.190 46.250 1.00 21.89 1531 GLU A O 1
ATOM 1310 N N . VAL A 1 182 ? -48.726 19.836 44.896 1.00 22.58 1532 VAL A N 1
ATOM 1311 C CA . VAL A 1 182 ? -48.033 19.193 46.012 1.00 19.24 1532 VAL A CA 1
ATOM 1312 C C . VAL A 1 182 ? -47.173 20.204 46.766 1.00 19.98 1532 VAL A C 1
ATOM 1313 O O . VAL A 1 182 ? -47.254 20.306 48.005 1.00 21.16 1532 VAL A O 1
ATOM 1317 N N . ALA A 1 183 ? -46.356 20.981 46.036 1.00 19.16 1533 ALA A N 1
ATOM 1318 C CA . ALA A 1 183 ? -45.430 21.914 46.688 1.00 24.73 1533 ALA A CA 1
ATOM 1319 C C . ALA A 1 183 ? -46.177 22.991 47.457 1.00 24.16 1533 ALA A C 1
ATOM 1320 O O . ALA A 1 183 ? -45.782 23.348 48.574 1.00 20.71 1533 ALA A O 1
ATOM 1322 N N . ASN A 1 184 ? -47.236 23.548 46.854 1.00 20.45 1534 ASN A N 1
ATOM 1323 C CA . ASN A 1 184 ? -47.993 24.596 47.519 1.00 21.62 1534 ASN A CA 1
ATOM 1324 C C . ASN A 1 184 ? -48.691 24.071 48.772 1.00 25.42 1534 ASN A C 1
ATOM 1325 O O . ASN A 1 184 ? -48.661 24.710 49.821 1.00 22.43 1534 ASN A O 1
ATOM 1330 N N . SER A 1 185 ? -49.345 22.922 48.676 1.00 21.60 1535 SER A N 1
ATOM 1331 C CA . SER A 1 185 ? -50.065 22.415 49.839 1.00 22.23 1535 SER A CA 1
ATOM 1332 C C . SER A 1 185 ? -49.110 21.904 50.921 1.00 25.67 1535 SER A C 1
ATOM 1333 O O . SER A 1 185 ? -49.450 21.940 52.107 1.00 24.84 1535 SER A O 1
ATOM 1336 N N . THR A 1 186 ? -47.923 21.433 50.539 1.00 21.62 1536 THR A N 1
ATOM 1337 C CA . THR A 1 186 ? -46.922 21.045 51.529 1.00 21.76 1536 THR A CA 1
ATOM 1338 C C . THR A 1 186 ? -46.407 22.262 52.284 1.00 34.27 1536 THR A C 1
ATOM 1339 O O . THR A 1 186 ? -46.292 22.244 53.520 1.00 24.08 1536 THR A O 1
ATOM 1343 N N . ALA A 1 187 ? -46.088 23.338 51.554 1.00 22.18 1537 ALA A N 1
ATOM 1344 C CA . ALA A 1 187 ? -45.644 24.556 52.213 1.00 22.84 1537 ALA A CA 1
ATOM 1345 C C . ALA A 1 187 ? -46.684 25.026 53.217 1.00 25.06 1537 ALA A C 1
ATOM 1346 O O . ALA A 1 187 ? -46.345 25.396 54.342 1.00 24.48 1537 ALA A O 1
ATOM 1348 N N . ASN A 1 188 ? -47.959 25.042 52.810 1.00 25.58 1538 ASN A N 1
ATOM 1349 C CA . ASN A 1 188 ? -49.025 25.467 53.712 1.00 24.78 1538 ASN A CA 1
ATOM 1350 C C . ASN A 1 188 ? -49.141 24.541 54.909 1.00 27.24 1538 ASN A C 1
ATOM 1351 O O . ASN A 1 188 ? -49.371 24.999 56.037 1.00 29.58 1538 ASN A O 1
ATOM 1356 N N . LEU A 1 189 ? -49.015 23.232 54.687 1.00 24.73 1539 LEU A N 1
ATOM 1357 C CA . LEU A 1 189 ? -49.153 22.301 55.807 1.00 25.29 1539 LEU A CA 1
ATOM 1358 C C . LEU A 1 189 ? -48.047 22.534 56.832 1.00 29.60 1539 LEU A C 1
ATOM 1359 O O . LEU A 1 189 ? -48.307 22.611 58.043 1.00 26.68 1539 LEU A O 1
ATOM 1364 N N . VAL A 1 190 ? -46.799 22.659 56.370 1.00 25.09 1540 VAL A N 1
ATOM 1365 C CA . VAL A 1 190 ? -45.709 22.801 57.337 1.00 25.58 1540 VAL A CA 1
ATOM 1366 C C . VAL A 1 190 ? -45.845 24.111 58.113 1.00 26.52 1540 VAL A C 1
ATOM 1367 O O . VAL A 1 190 ? -45.442 24.183 59.269 1.00 27.36 1540 VAL A O 1
ATOM 1371 N N . LYS A 1 191 ? -46.456 25.141 57.516 1.00 34.42 1541 LYS A N 1
ATOM 1372 C CA . LYS A 1 191 ? -46.728 26.378 58.247 1.00 36.27 1541 LYS A CA 1
ATOM 1373 C C . LYS A 1 191 ? -47.712 26.158 59.386 1.00 41.06 1541 LYS A C 1
ATOM 1374 O O . LYS A 1 191 ? -47.563 26.755 60.458 1.00 47.43 1541 LYS A O 1
ATOM 1380 N N . THR A 1 192 ? -48.734 25.319 59.182 1.00 32.01 1542 THR A N 1
ATOM 1381 C CA . THR A 1 192 ? -49.637 25.036 60.294 1.00 40.97 1542 THR A CA 1
ATOM 1382 C C . THR A 1 192 ? -48.962 24.155 61.344 1.00 42.66 1542 THR A C 1
ATOM 1383 O O . THR A 1 192 ? -49.268 24.270 62.539 1.00 43.18 1542 THR A O 1
ATOM 1387 N N . ILE A 1 193 ? -48.050 23.274 60.920 1.00 34.69 1543 ILE A N 1
ATOM 1388 C CA . ILE A 1 193 ? -47.268 22.491 61.876 1.00 29.52 1543 ILE A CA 1
ATOM 1389 C C . ILE A 1 193 ? -46.397 23.413 62.714 1.00 37.93 1543 ILE A C 1
ATOM 1390 O O . ILE A 1 193 ? -46.234 23.217 63.925 1.00 39.00 1543 ILE A O 1
ATOM 1395 N N . LYS A 1 194 ? -45.813 24.426 62.076 1.00 38.02 1544 LYS A N 1
ATOM 1396 C CA . LYS A 1 194 ? -44.991 25.390 62.791 1.00 37.00 1544 LYS A CA 1
ATOM 1397 C C . LYS A 1 194 ? -45.794 26.103 63.878 1.00 49.77 1544 LYS A C 1
ATOM 1398 O O . LYS A 1 194 ? -45.282 26.354 64.973 1.00 58.37 1544 LYS A O 1
ATOM 1404 N N . ALA A 1 195 ? -47.060 26.429 63.599 1.00 48.75 1545 ALA A N 1
ATOM 1405 C CA . ALA A 1 195 ? -47.900 27.072 64.610 1.00 42.96 1545 ALA A CA 1
ATOM 1406 C C . ALA A 1 195 ? -48.334 26.079 65.684 1.00 49.80 1545 ALA A C 1
ATOM 1407 O O . ALA A 1 195 ? -48.268 26.378 66.882 1.00 64.05 1545 ALA A O 1
ATOM 1409 N N . LEU A 1 196 ? -48.798 24.895 65.269 1.00 51.01 1546 LEU A N 1
ATOM 1410 C CA . LEU A 1 196 ? -49.200 23.869 66.226 1.00 45.00 1546 LEU A CA 1
ATOM 1411 C C . LEU A 1 196 ? -48.073 23.561 67.189 1.00 49.56 1546 LEU A C 1
ATOM 1412 O O . LEU A 1 196 ? -48.316 23.347 68.384 1.00 63.45 1546 LEU A O 1
ATOM 1417 N N . ASP A 1 197 ? -46.827 23.571 66.699 1.00 55.63 1547 ASP A N 1
ATOM 1418 C CA . ASP A 1 197 ? -45.662 23.289 67.538 1.00 61.23 1547 ASP A CA 1
ATOM 1419 C C . ASP A 1 197 ? -45.590 24.234 68.734 1.00 64.74 1547 ASP A C 1
ATOM 1420 O O . ASP A 1 197 ? -45.362 25.439 68.575 1.00 65.16 1547 ASP A O 1
ATOM 1425 N N . GLY A 1 198 ? -45.791 23.683 69.932 1.00 65.65 1548 GLY A N 1
ATOM 1426 C CA . GLY A 1 198 ? -45.747 24.459 71.155 1.00 73.59 1548 GLY A CA 1
ATOM 1427 C C . GLY A 1 198 ? -47.026 25.180 71.521 1.00 73.32 1548 GLY A C 1
ATOM 1428 O O . GLY A 1 198 ? -47.013 25.983 72.462 1.00 82.13 1548 GLY A O 1
ATOM 1429 N N . ASP A 1 199 ? -48.126 24.921 70.818 1.00 61.53 1549 ASP A N 1
ATOM 1430 C CA . ASP A 1 199 ? -49.411 25.560 71.075 1.00 55.86 1549 ASP A CA 1
ATOM 1431 C C . ASP A 1 199 ? -50.515 24.565 70.707 1.00 60.28 1549 ASP A C 1
ATOM 1432 O O . ASP A 1 199 ? -51.410 24.829 69.896 1.00 66.40 1549 ASP A O 1
ATOM 1437 N N . PHE A 1 200 ? -50.455 23.374 71.308 1.00 56.10 1550 PHE A N 1
ATOM 1438 C CA . PHE A 1 200 ? -51.277 22.233 70.889 1.00 63.32 1550 PHE A CA 1
ATOM 1439 C C . PHE A 1 200 ? -52.727 22.342 71.388 1.00 66.50 1550 PHE A C 1
ATOM 1440 O O . PHE A 1 200 ? -53.240 21.469 72.092 1.00 65.94 1550 PHE A O 1
ATOM 1448 N N . THR A 1 201 ? -53.402 23.426 70.993 1.00 56.53 1551 THR A N 1
ATOM 1449 C CA . THR A 1 201 ? -54.822 23.533 71.285 1.00 53.33 1551 THR A CA 1
ATOM 1450 C C . THR A 1 201 ? -55.627 22.683 70.309 1.00 52.50 1551 THR A C 1
ATOM 1451 O O . THR A 1 201 ? -55.136 22.263 69.254 1.00 51.55 1551 THR A O 1
ATOM 1455 N N . GLU A 1 202 ? -56.882 22.416 70.680 1.00 48.58 1552 GLU A N 1
ATOM 1456 C CA . GLU A 1 202 ? -57.778 21.765 69.730 1.00 56.96 1552 GLU A CA 1
ATOM 1457 C C . GLU A 1 202 ? -57.926 22.600 68.468 1.00 63.99 1552 GLU A C 1
ATOM 1458 O O . GLU A 1 202 ? -58.164 22.048 67.388 1.00 68.31 1552 GLU A O 1
ATOM 1464 N N . GLU A 1 203 ? -57.767 23.928 68.584 1.00 63.41 1553 GLU A N 1
ATOM 1465 C CA . GLU A 1 203 ? -57.925 24.809 67.429 1.00 62.75 1553 GLU A CA 1
ATOM 1466 C C . GLU A 1 203 ? -56.742 24.693 66.470 1.00 59.94 1553 GLU A C 1
ATOM 1467 O O . GLU A 1 203 ? -56.922 24.698 65.242 1.00 52.16 1553 GLU A O 1
ATOM 1473 N N . ASN A 1 204 ? -55.524 24.591 67.006 1.00 55.95 1554 ASN A N 1
ATOM 1474 C CA . ASN A 1 204 ? -54.372 24.400 66.133 1.00 50.50 1554 ASN A CA 1
ATOM 1475 C C . ASN A 1 204 ? -54.319 22.986 65.575 1.00 44.86 1554 ASN A C 1
ATOM 1476 O O . ASN A 1 204 ? -53.889 22.797 64.432 1.00 47.15 1554 ASN A O 1
ATOM 1481 N N . ARG A 1 205 ? -54.742 21.985 66.359 1.00 45.97 1555 ARG A N 1
ATOM 1482 C CA . ARG A 1 205 ? -54.886 20.631 65.829 1.00 42.18 1555 ARG A CA 1
ATOM 1483 C C . ARG A 1 205 ? -55.863 20.600 64.665 1.00 40.93 1555 ARG A C 1
ATOM 1484 O O . ARG A 1 205 ? -55.602 19.954 63.646 1.00 40.28 1555 ARG A O 1
ATOM 1492 N N . ALA A 1 206 ? -57.014 21.263 64.811 1.00 36.29 1556 ALA A N 1
ATOM 1493 C CA . ALA A 1 206 ? -58.003 21.259 63.732 1.00 36.59 1556 ALA A CA 1
ATOM 1494 C C . ALA A 1 206 ? -57.448 21.906 62.469 1.00 34.38 1556 ALA A C 1
ATOM 1495 O O . ALA A 1 206 ? -57.698 21.424 61.356 1.00 35.41 1556 ALA A O 1
ATOM 1497 N N . GLN A 1 207 ? -56.695 22.999 62.620 1.00 35.44 1557 GLN A N 1
ATOM 1498 C CA . GLN A 1 207 ? -56.134 23.698 61.465 1.00 35.91 1557 GLN A CA 1
ATOM 1499 C C . GLN A 1 207 ? -55.046 22.868 60.796 1.00 35.40 1557 GLN A C 1
ATOM 1500 O O . GLN A 1 207 ? -55.002 22.748 59.561 1.00 30.61 1557 GLN A O 1
ATOM 1506 N N . CYS A 1 208 ? -54.130 22.325 61.599 1.00 31.80 1558 CYS A N 1
ATOM 1507 C CA . CYS A 1 208 ? -53.128 21.431 61.046 1.00 34.09 1558 CYS A CA 1
ATOM 1508 C C . CYS A 1 208 ? -53.800 20.237 60.381 1.00 30.41 1558 CYS A C 1
ATOM 1509 O O . CYS A 1 208 ? -53.422 19.831 59.272 1.00 29.29 1558 CYS A O 1
ATOM 1512 N N . ARG A 1 209 ? -54.861 19.718 61.005 1.00 31.48 1559 ARG A N 1
ATOM 1513 C CA . ARG A 1 209 ? -55.630 18.636 60.390 1.00 33.07 1559 ARG A CA 1
ATOM 1514 C C . ARG A 1 209 ? -56.249 19.077 59.068 1.00 32.26 1559 ARG A C 1
ATOM 1515 O O . ARG A 1 209 ? -56.184 18.346 58.071 1.00 32.46 1559 ARG A O 1
ATOM 1523 N N . ALA A 1 210 ? -56.840 20.282 59.033 1.00 31.03 1560 ALA A N 1
ATOM 1524 C CA . ALA A 1 210 ? -57.469 20.777 57.809 1.00 30.51 1560 ALA A CA 1
ATOM 1525 C C . ALA A 1 210 ? -56.443 20.944 56.677 1.00 29.07 1560 ALA A C 1
ATOM 1526 O O . ALA A 1 210 ? -56.747 20.682 55.509 1.00 28.43 1560 ALA A O 1
ATOM 1528 N N . ALA A 1 211 ? -55.217 21.358 57.014 1.00 28.64 1561 ALA A N 1
ATOM 1529 C CA . ALA A 1 211 ? -54.168 21.575 56.021 1.00 27.42 1561 ALA A CA 1
ATOM 1530 C C . ALA A 1 211 ? -53.689 20.289 55.347 1.00 26.57 1561 ALA A C 1
ATOM 1531 O O . ALA A 1 211 ? -53.083 20.374 54.270 1.00 32.19 1561 ALA A O 1
ATOM 1533 N N . THR A 1 212 ? -53.943 19.106 55.929 1.00 27.00 1562 THR A N 1
ATOM 1534 C CA . THR A 1 212 ? -53.554 17.868 55.249 1.00 26.28 1562 THR A CA 1
ATOM 1535 C C . THR A 1 212 ? -54.472 17.568 54.071 1.00 26.00 1562 THR A C 1
ATOM 1536 O O . THR A 1 212 ? -54.027 16.964 53.097 1.00 25.13 1562 THR A O 1
ATOM 1540 N N . ALA A 1 213 ? -55.735 18.009 54.118 1.00 27.18 1563 ALA A N 1
ATOM 1541 C CA . ALA A 1 213 ? -56.684 17.662 53.058 1.00 26.72 1563 ALA A CA 1
ATOM 1542 C C . ALA A 1 213 ? -56.228 18.133 51.672 1.00 27.27 1563 ALA A C 1
ATOM 1543 O O . ALA A 1 213 ? -56.268 17.323 50.728 1.00 25.14 1563 ALA A O 1
ATOM 1545 N N . PRO A 1 214 ? -55.777 19.377 51.471 1.00 25.32 1564 PRO A N 1
ATOM 1546 C CA . PRO A 1 214 ? -55.294 19.743 50.128 1.00 24.38 1564 PRO A CA 1
ATOM 1547 C C . PRO A 1 214 ? -54.106 18.923 49.665 1.00 26.93 1564 PRO A C 1
ATOM 1548 O O . PRO A 1 214 ? -54.017 18.611 48.468 1.00 27.29 1564 PRO A O 1
ATOM 1552 N N . LEU A 1 215 ? -53.190 18.541 50.571 1.00 24.83 1565 LEU A N 1
ATOM 1553 C CA . LEU A 1 215 ? -52.048 17.734 50.133 1.00 22.47 1565 LEU A CA 1
ATOM 1554 C C . LEU A 1 215 ? -52.484 16.328 49.728 1.00 24.76 1565 LEU A C 1
ATOM 1555 O O . LEU A 1 215 ? -52.024 15.790 48.698 1.00 24.57 1565 LEU A O 1
ATOM 1560 N N . LEU A 1 216 ? -53.387 15.731 50.492 1.00 23.29 1566 LEU A N 1
ATOM 1561 C CA . LEU A 1 216 ? -53.873 14.402 50.134 1.00 23.42 1566 LEU A CA 1
ATOM 1562 C C . LEU A 1 216 ? -54.664 14.431 48.824 1.00 30.07 1566 LEU A C 1
ATOM 1563 O O . LEU A 1 216 ? -54.590 13.496 48.019 1.00 22.86 1566 LEU A O 1
ATOM 1568 N N . GLU A 1 217 ? -55.440 15.489 48.597 1.00 23.56 1567 GLU A N 1
ATOM 1569 C CA . GLU A 1 217 ? -56.127 15.623 47.319 1.00 23.44 1567 GLU A CA 1
ATOM 1570 C C . GLU A 1 217 ? -55.137 15.717 46.153 1.00 22.83 1567 GLU A C 1
ATOM 1571 O O . GLU A 1 217 ? -55.332 15.058 45.121 1.00 22.09 1567 GLU A O 1
ATOM 1577 N N . ALA A 1 218 ? -54.074 16.528 46.298 1.00 21.78 1568 ALA A N 1
ATOM 1578 C CA . ALA A 1 218 ? -53.065 16.651 45.241 1.00 21.59 1568 ALA A CA 1
ATOM 1579 C C . ALA A 1 218 ? -52.443 15.305 44.919 1.00 26.32 1568 ALA A C 1
ATOM 1580 O O . ALA A 1 218 ? -52.274 14.936 43.744 1.00 27.68 1568 ALA A O 1
ATOM 1582 N N . VAL A 1 219 ? -52.078 14.566 45.961 1.00 21.51 1569 VAL A N 1
ATOM 1583 C CA . VAL A 1 219 ? -51.448 13.260 45.784 1.00 24.99 1569 VAL A CA 1
ATOM 1584 C C . VAL A 1 219 ? -52.408 12.281 45.111 1.00 27.17 1569 VAL A C 1
ATOM 1585 O O . VAL A 1 219 ? -52.022 11.535 44.203 1.00 26.23 1569 VAL A O 1
ATOM 1589 N N . ASP A 1 220 ? -53.670 12.249 45.559 1.00 27.01 1570 ASP A N 1
ATOM 1590 C CA . ASP A 1 220 ? -54.639 11.348 44.939 1.00 29.96 1570 ASP A CA 1
ATOM 1591 C C . ASP A 1 220 ? -54.903 11.730 43.488 1.00 28.43 1570 ASP A C 1
ATOM 1592 O O . ASP A 1 220 ? -54.963 10.862 42.613 1.00 36.31 1570 ASP A O 1
ATOM 1597 N N . ASN A 1 221 ? -55.092 13.022 43.223 1.00 26.89 1571 ASN A N 1
ATOM 1598 C CA A ASN A 1 221 ? -55.301 13.474 41.853 0.50 30.69 1571 ASN A CA 1
ATOM 1599 C CA B ASN A 1 221 ? -55.304 13.465 41.851 0.50 30.70 1571 ASN A CA 1
ATOM 1600 C C . ASN A 1 221 ? -54.148 13.046 40.949 1.00 31.06 1571 ASN A C 1
ATOM 1601 O O . ASN A 1 221 ? -54.368 12.569 39.832 1.00 30.99 1571 ASN A O 1
ATOM 1610 N N . LEU A 1 222 ? -52.913 13.192 41.425 1.00 27.58 1572 LEU A N 1
ATOM 1611 C CA . LEU A 1 222 ? -51.760 12.798 40.618 1.00 23.34 1572 LEU A CA 1
ATOM 1612 C C . LEU A 1 222 ? -51.768 11.297 40.333 1.00 31.53 1572 LEU A C 1
ATOM 1613 O O . LEU A 1 222 ? -51.547 10.869 39.191 1.00 33.73 1572 LEU A O 1
ATOM 1618 N N . SER A 1 223 ? -52.004 10.470 41.360 1.00 28.36 1573 SER A N 1
ATOM 1619 C CA . SER A 1 223 ? -51.930 9.029 41.136 1.00 34.70 1573 SER A CA 1
ATOM 1620 C C . SER A 1 223 ? -53.079 8.540 40.261 1.00 37.84 1573 SER A C 1
ATOM 1621 O O . SER A 1 223 ? -52.924 7.555 39.535 1.00 41.85 1573 SER A O 1
ATOM 1624 N N . ALA A 1 224 ? -54.215 9.240 40.291 1.00 39.11 1574 ALA A N 1
ATOM 1625 C CA . ALA A 1 224 ? -55.335 8.909 39.415 1.00 38.58 1574 ALA A CA 1
ATOM 1626 C C . ALA A 1 224 ? -55.025 9.245 37.955 1.00 43.01 1574 ALA A C 1
ATOM 1627 O O . ALA A 1 224 ? -55.202 8.404 37.064 1.00 49.82 1574 ALA A O 1
ATOM 1629 N N . PHE A 1 225 ? -54.586 10.479 37.687 1.00 36.90 1575 PHE A N 1
ATOM 1630 C CA . PHE A 1 225 ? -54.217 10.869 36.325 1.00 40.29 1575 PHE A CA 1
ATOM 1631 C C . PHE A 1 225 ? -53.196 9.912 35.711 1.00 34.38 1575 PHE A C 1
ATOM 1632 O O . PHE A 1 225 ? -53.310 9.542 34.538 1.00 32.47 1575 PHE A O 1
ATOM 1640 N N . ALA A 1 226 ? -52.208 9.475 36.495 1.00 32.73 1576 ALA A N 1
ATOM 1641 C CA . ALA A 1 226 ? -51.215 8.537 35.985 1.00 39.05 1576 ALA A CA 1
ATOM 1642 C C . ALA A 1 226 ? -51.843 7.261 35.433 1.00 42.97 1576 ALA A C 1
ATOM 1643 O O . ALA A 1 226 ? -51.202 6.571 34.638 1.00 48.26 1576 ALA A O 1
ATOM 1645 N N . SER A 1 227 ? -53.074 6.933 35.833 1.00 38.52 1577 SER A N 1
ATOM 1646 C CA . SER A 1 227 ? -53.759 5.732 35.379 1.00 42.94 1577 SER A CA 1
ATOM 1647 C C . SER A 1 227 ? -54.839 5.999 34.334 1.00 42.61 1577 SER A C 1
ATOM 1648 O O . SER A 1 227 ? -55.507 5.049 33.905 1.00 46.27 1577 SER A O 1
ATOM 1651 N N . ASN A 1 228 ? -55.031 7.251 33.919 1.00 36.70 1578 ASN A N 1
ATOM 1652 C CA . ASN A 1 228 ? -56.043 7.570 32.918 1.00 35.64 1578 ASN A CA 1
ATOM 1653 C C . ASN A 1 228 ? -55.847 6.723 31.662 1.00 34.99 1578 ASN A C 1
ATOM 1654 O O . ASN A 1 228 ? -54.723 6.659 31.125 1.00 30.11 1578 ASN A O 1
ATOM 1659 N N . PRO A 1 229 ? -56.904 6.108 31.140 1.00 36.60 1579 PRO A N 1
ATOM 1660 C CA . PRO A 1 229 ? -56.735 5.264 29.951 1.00 39.97 1579 PRO A CA 1
ATOM 1661 C C . PRO A 1 229 ? -56.283 6.037 28.726 1.00 43.13 1579 PRO A C 1
ATOM 1662 O O . PRO A 1 229 ? -55.560 5.468 27.901 1.00 46.76 1579 PRO A O 1
ATOM 1666 N N . GLU A 1 230 ? -56.646 7.322 28.588 1.00 38.20 1580 GLU A N 1
ATOM 1667 C CA . GLU A 1 230 ? -56.250 8.023 27.371 1.00 36.55 1580 GLU A CA 1
ATOM 1668 C C . GLU A 1 230 ? -54.749 8.219 27.256 1.00 31.89 1580 GLU A C 1
ATOM 1669 O O . GLU A 1 230 ? -54.291 8.586 26.174 1.00 30.53 1580 GLU A O 1
ATOM 1675 N N . PHE A 1 231 ? -53.967 7.954 28.305 1.00 31.72 1581 PHE A N 1
ATOM 1676 C CA . PHE A 1 231 ? -52.513 8.027 28.191 1.00 36.66 1581 PHE A CA 1
ATOM 1677 C C . PHE A 1 231 ? -51.841 6.655 28.152 1.00 35.70 1581 PHE A C 1
ATOM 1678 O O . PHE A 1 231 ? -50.614 6.579 28.280 1.00 38.69 1581 PHE A O 1
ATOM 1686 N N . SER A 1 232 ? -52.590 5.576 27.955 1.00 39.37 1582 SER A N 1
ATOM 1687 C CA . SER A 1 232 ? -51.939 4.271 27.922 1.00 43.05 1582 SER A CA 1
ATOM 1688 C C . SER A 1 232 ? -51.334 3.981 26.545 1.00 46.11 1582 SER A C 1
ATOM 1689 O O . SER A 1 232 ? -51.734 4.545 25.521 1.00 33.46 1582 SER A O 1
ATOM 1692 N N . SER A 1 233 ? -50.355 3.077 26.532 1.00 48.18 1583 SER A N 1
ATOM 1693 C CA . SER A 1 233 ? -49.678 2.735 25.291 1.00 43.32 1583 SER A CA 1
ATOM 1694 C C . SER A 1 233 ? -50.643 2.052 24.338 1.00 41.00 1583 SER A C 1
ATOM 1695 O O . SER A 1 233 ? -51.435 1.198 24.742 1.00 35.34 1583 SER A O 1
ATOM 1698 N N . VAL A 1 234 ? -50.609 2.472 23.078 1.00 36.80 1584 VAL A N 1
ATOM 1699 C CA . VAL A 1 234 ? -51.408 1.877 22.012 1.00 35.18 1584 VAL A CA 1
ATOM 1700 C C . VAL A 1 234 ? -50.473 1.651 20.828 1.00 36.05 1584 VAL A C 1
ATOM 1701 O O . VAL A 1 234 ? -49.760 2.584 20.421 1.00 33.18 1584 VAL A O 1
ATOM 1705 N N . PRO A 1 235 ? -50.386 0.432 20.291 1.00 30.13 1585 PRO A N 1
ATOM 1706 C CA . PRO A 1 235 ? -49.511 0.205 19.138 1.00 32.18 1585 PRO A CA 1
ATOM 1707 C C . PRO A 1 235 ? -50.132 0.788 17.884 1.00 28.76 1585 PRO A C 1
ATOM 1708 O O . PRO A 1 235 ? -51.338 0.666 17.656 1.00 29.23 1585 PRO A O 1
ATOM 1712 N N . ALA A 1 236 ? -49.305 1.464 17.087 1.00 24.25 1586 ALA A N 1
ATOM 1713 C CA . ALA A 1 236 ? -49.763 1.949 15.788 1.00 24.97 1586 ALA A CA 1
ATOM 1714 C C . ALA A 1 236 ? -50.152 0.779 14.883 1.00 32.89 1586 ALA A C 1
ATOM 1715 O O . ALA A 1 236 ? -49.735 -0.366 15.091 1.00 35.82 1586 ALA A O 1
ATOM 1717 N N . GLN A 1 237 ? -50.979 1.071 13.870 1.00 31.52 1587 GLN A N 1
ATOM 1718 C CA . GLN A 1 237 ? -51.256 0.131 12.783 1.00 27.52 1587 GLN A CA 1
ATOM 1719 C C . GLN A 1 237 ? -50.495 0.618 11.556 1.00 28.93 1587 GLN A C 1
ATOM 1720 O O . GLN A 1 237 ? -50.990 1.446 10.796 1.00 32.24 1587 GLN A O 1
ATOM 1726 N N . ILE A 1 238 ? -49.295 0.083 11.345 1.00 31.25 1588 ILE A N 1
ATOM 1727 C CA . ILE A 1 238 ? -48.487 0.490 10.199 1.00 32.01 1588 ILE A CA 1
ATOM 1728 C C . ILE A 1 238 ? -48.966 -0.262 8.964 1.00 33.56 1588 ILE A C 1
ATOM 1729 O O . ILE A 1 238 ? -49.085 -1.491 8.972 1.00 35.75 1588 ILE A O 1
ATOM 1734 N N . SER A 1 239 ? -49.261 0.470 7.903 1.00 31.65 1589 SER A N 1
ATOM 1735 C CA . SER A 1 239 ? -49.668 -0.170 6.665 1.00 29.70 1589 SER A CA 1
ATOM 1736 C C . SER A 1 239 ? -48.502 -0.954 6.062 1.00 34.17 1589 SER A C 1
ATOM 1737 O O . SER A 1 239 ? -47.335 -0.711 6.397 1.00 29.60 1589 SER A O 1
ATOM 1740 N N . PRO A 1 240 ? -48.798 -1.931 5.195 1.00 35.23 1590 PRO A N 1
ATOM 1741 C CA . PRO A 1 240 ? -47.726 -2.551 4.392 1.00 30.95 1590 PRO A CA 1
ATOM 1742 C C . PRO A 1 240 ? -46.838 -1.542 3.664 1.00 35.68 1590 PRO A C 1
ATOM 1743 O O . PRO A 1 240 ? -45.618 -1.737 3.586 1.00 33.46 1590 PRO A O 1
ATOM 1747 N N . GLU A 1 241 ? -47.414 -0.464 3.124 1.00 37.04 1591 GLU A N 1
ATOM 1748 C CA . GLU A 1 241 ? -46.585 0.546 2.474 1.00 40.86 1591 GLU A CA 1
ATOM 1749 C C . GLU A 1 241 ? -45.821 1.365 3.493 1.00 35.63 1591 GLU A C 1
ATOM 1750 O O . GLU A 1 241 ? -44.735 1.863 3.189 1.00 30.03 1591 GLU A O 1
ATOM 1756 N N . GLY A 1 242 ? -46.368 1.518 4.700 1.00 36.80 1592 GLY A N 1
ATOM 1757 C CA . GLY A 1 242 ? -45.591 2.105 5.774 1.00 30.66 1592 GLY A CA 1
ATOM 1758 C C . GLY A 1 242 ? -44.375 1.271 6.127 1.00 30.97 1592 GLY A C 1
ATOM 1759 O O . GLY A 1 242 ? -43.266 1.799 6.263 1.00 27.32 1592 GLY A O 1
ATOM 1760 N N . ARG A 1 243 ? -44.567 -0.045 6.292 1.00 32.46 1593 ARG A N 1
ATOM 1761 C CA . ARG A 1 243 ? -43.453 -0.936 6.642 1.00 35.39 1593 ARG A CA 1
ATOM 1762 C C . ARG A 1 243 ? -42.357 -0.892 5.588 1.00 30.17 1593 ARG A C 1
ATOM 1763 O O . ARG A 1 243 ? -41.168 -0.782 5.918 1.00 27.59 1593 ARG A O 1
ATOM 1771 N N . ALA A 1 244 ? -42.746 -1.033 4.312 1.00 28.27 1594 ALA A N 1
ATOM 1772 C CA . ALA A 1 244 ? -41.777 -0.988 3.221 1.00 28.92 1594 ALA A CA 1
ATOM 1773 C C . ALA A 1 244 ? -40.950 0.290 3.269 1.00 33.56 1594 ALA A C 1
ATOM 1774 O O . ALA A 1 244 ? -39.733 0.255 3.069 1.00 28.32 1594 ALA A O 1
ATOM 1776 N N . ALA A 1 245 ? -41.587 1.426 3.587 1.00 30.29 1595 ALA A N 1
ATOM 1777 C CA . ALA A 1 245 ? -40.867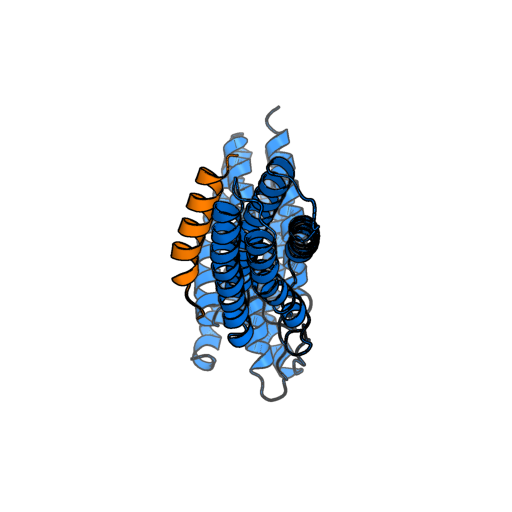 2.695 3.645 1.00 35.82 1595 ALA A CA 1
ATOM 1778 C C . ALA A 1 245 ? -39.892 2.781 4.823 1.00 32.75 1595 ALA A C 1
ATOM 1779 O O . ALA A 1 245 ? -38.908 3.522 4.744 1.00 31.79 1595 ALA A O 1
ATOM 1781 N N . MET A 1 246 ? -40.143 2.085 5.937 1.00 26.48 1596 MET A N 1
ATOM 1782 C CA . MET A 1 246 ? -39.186 2.170 7.043 1.00 24.53 1596 MET A CA 1
ATOM 1783 C C . MET A 1 246 ? -38.056 1.154 6.932 1.00 29.46 1596 MET A C 1
ATOM 1784 O O . MET A 1 246 ? -37.085 1.258 7.691 1.00 26.15 1596 MET A O 1
ATOM 1789 N N . GLU A 1 247 ? -38.132 0.220 5.972 1.00 30.05 1597 GLU A N 1
ATOM 1790 C CA . GLU A 1 247 ? -37.112 -0.820 5.814 1.00 31.25 1597 GLU A CA 1
ATOM 1791 C C . GLU A 1 247 ? -35.690 -0.287 5.708 1.00 30.72 1597 GLU A C 1
ATOM 1792 O O . GLU A 1 247 ? -34.822 -0.802 6.424 1.00 32.62 1597 GLU A O 1
ATOM 1798 N N . PRO A 1 248 ? -35.371 0.712 4.865 1.00 36.45 1598 PRO A N 1
ATOM 1799 C CA . PRO A 1 248 ? -33.970 1.181 4.802 1.00 31.37 1598 PRO A CA 1
ATOM 1800 C C . PRO A 1 248 ? -33.406 1.608 6.146 1.00 31.92 1598 PRO A C 1
ATOM 1801 O O . PRO A 1 248 ? -32.269 1.261 6.487 1.00 30.93 1598 PRO A O 1
ATOM 1805 N N . ILE A 1 249 ? -34.182 2.357 6.922 1.00 23.87 1599 ILE A N 1
ATOM 1806 C CA . ILE A 1 249 ? -33.715 2.809 8.227 1.00 22.80 1599 ILE A CA 1
ATOM 1807 C C . ILE A 1 249 ? -33.566 1.626 9.186 1.00 26.67 1599 ILE A C 1
ATOM 1808 O O . ILE A 1 249 ? -32.536 1.470 9.850 1.00 26.92 1599 ILE A O 1
ATOM 1813 N N . VAL A 1 250 ? -34.582 0.764 9.256 1.00 22.94 1600 VAL A N 1
ATOM 1814 C CA . VAL A 1 250 ? -34.554 -0.354 10.194 1.00 22.76 1600 VAL A CA 1
ATOM 1815 C C . VAL A 1 250 ? -33.410 -1.326 9.879 1.00 23.91 1600 VAL A C 1
ATOM 1816 O O . VAL A 1 250 ? -32.683 -1.759 10.778 1.00 21.73 1600 VAL A O 1
ATOM 1820 N N . ILE A 1 251 ? -33.248 -1.701 8.602 1.00 22.42 1601 ILE A N 1
ATOM 1821 C CA . ILE A 1 251 ? -32.201 -2.661 8.222 1.00 24.81 1601 ILE A CA 1
ATOM 1822 C C . ILE A 1 251 ? -30.825 -2.120 8.565 1.00 22.41 1601 ILE A C 1
ATOM 1823 O O . ILE A 1 251 ? -29.966 -2.844 9.076 1.00 29.24 1601 ILE A O 1
ATOM 1828 N N . SER A 1 252 ? -30.566 -0.865 8.189 1.00 22.67 1602 SER A N 1
ATOM 1829 C CA . SER A 1 252 ? -29.282 -0.237 8.475 1.00 30.37 1602 SER A CA 1
ATOM 1830 C C . SER A 1 252 ? -29.015 -0.147 9.978 1.00 25.43 1602 SER A C 1
ATOM 1831 O O . SER A 1 252 ? -27.895 -0.423 10.431 1.00 21.26 1602 SER A O 1
ATOM 1834 N N . ALA A 1 253 ? -30.019 0.269 10.767 1.00 25.86 1603 ALA A N 1
ATOM 1835 C CA . ALA A 1 253 ? -29.841 0.297 12.217 1.00 26.01 1603 ALA A CA 1
ATOM 1836 C C . ALA A 1 253 ? -29.526 -1.093 12.768 1.00 24.61 1603 ALA A C 1
ATOM 1837 O O . ALA A 1 253 ? -28.636 -1.241 13.606 1.00 24.23 1603 ALA A O 1
ATOM 1839 N N . LYS A 1 254 ? -30.244 -2.124 12.312 1.00 21.16 1604 LYS A N 1
ATOM 1840 C CA . LYS A 1 254 ? -29.975 -3.479 12.803 1.00 21.68 1604 LYS A CA 1
ATOM 1841 C C . LYS A 1 254 ? -28.566 -3.920 12.438 1.00 25.55 1604 LYS A C 1
ATOM 1842 O O . LYS A 1 254 ? -27.833 -4.485 13.260 1.00 25.74 1604 LYS A O 1
ATOM 1848 N N . THR A 1 255 ? -28.175 -3.681 11.190 1.00 23.00 1605 THR A N 1
ATOM 1849 C CA . THR A 1 255 ? -26.849 -4.095 10.747 1.00 31.63 1605 THR A CA 1
ATOM 1850 C C . THR A 1 255 ? -25.752 -3.395 11.551 1.00 33.79 1605 THR A C 1
ATOM 1851 O O . THR A 1 255 ? -24.799 -4.041 12.002 1.00 29.75 1605 THR A O 1
ATOM 1855 N N . MET A 1 256 ? -25.890 -2.087 11.778 1.00 20.70 1606 MET A N 1
ATOM 1856 C CA . MET A 1 256 ? -24.950 -1.383 12.650 1.00 24.52 1606 MET A CA 1
ATOM 1857 C C . MET A 1 256 ? -24.889 -2.012 14.045 1.00 31.67 1606 MET A C 1
ATOM 1858 O O . MET A 1 256 ? -23.799 -2.175 14.611 1.00 31.80 1606 MET A O 1
ATOM 1863 N N . LEU A 1 257 ? -26.050 -2.378 14.612 1.00 31.79 1607 LEU A N 1
ATOM 1864 C CA . LEU A 1 257 ? -26.080 -2.998 15.937 1.00 27.94 1607 LEU A CA 1
ATOM 1865 C C . LEU A 1 257 ? -25.405 -4.361 15.926 1.00 30.22 1607 LEU A C 1
ATOM 1866 O O . LEU A 1 257 ? -24.617 -4.681 16.827 1.00 28.61 1607 LEU A O 1
ATOM 1871 N N . GLU A 1 258 ? -25.733 -5.193 14.931 1.00 19.20 1608 GLU A N 1
ATOM 1872 C CA . GLU A 1 258 ? -25.127 -6.519 14.825 1.00 20.46 1608 GLU A CA 1
ATOM 1873 C C . GLU A 1 258 ? -23.609 -6.409 14.760 1.00 23.98 1608 GLU A C 1
ATOM 1874 O O . GLU A 1 258 ? -22.892 -7.119 15.474 1.00 23.30 1608 GLU A O 1
ATOM 1880 N N . SER A 1 259 ? -23.104 -5.507 13.909 1.00 20.35 1609 SER A N 1
ATOM 1881 C CA . SER A 1 259 ? -21.666 -5.400 13.690 1.00 23.82 1609 SER A CA 1
ATOM 1882 C C . SER A 1 259 ? -20.959 -4.797 14.892 1.00 24.32 1609 SER A C 1
ATOM 1883 O O . SER A 1 259 ? -19.835 -5.193 15.213 1.00 24.86 1609 SER A O 1
ATOM 1886 N N . ALA A 1 260 ? -21.570 -3.783 15.510 1.00 19.85 1610 ALA A N 1
ATOM 1887 C CA . ALA A 1 260 ? -21.022 -3.200 16.729 1.00 24.38 1610 ALA A CA 1
ATOM 1888 C C . ALA A 1 260 ? -20.944 -4.229 17.858 1.00 26.09 1610 ALA A C 1
ATOM 1889 O O . ALA A 1 260 ? -19.974 -4.244 18.625 1.00 29.37 1610 ALA A O 1
ATOM 1891 N N . GLY A 1 261 ? -21.964 -5.076 17.985 1.00 28.81 1611 GLY A N 1
ATOM 1892 C CA . GLY A 1 261 ? -21.906 -6.161 18.957 1.00 21.31 1611 GLY A CA 1
ATOM 1893 C C . GLY A 1 261 ? -20.746 -7.099 18.694 1.00 29.00 1611 GLY A C 1
ATOM 1894 O O . GLY A 1 261 ? -20.018 -7.475 19.616 1.00 29.79 1611 GLY A O 1
ATOM 1895 N N . GLY A 1 262 ? -20.545 -7.471 17.428 1.00 25.52 1612 GLY A N 1
ATOM 1896 C CA . GLY A 1 262 ? -19.424 -8.326 17.086 1.00 26.12 1612 GLY A CA 1
ATOM 1897 C C . GLY A 1 262 ? -18.096 -7.621 17.287 1.00 28.03 1612 GLY A C 1
ATOM 1898 O O . GLY A 1 262 ? -17.108 -8.235 17.701 1.00 27.19 1612 GLY A O 1
ATOM 1899 N N . LEU A 1 263 ? -18.054 -6.321 17.006 1.00 28.72 1613 LEU A N 1
ATOM 1900 C CA . LEU A 1 263 ? -16.837 -5.559 17.274 1.00 31.27 1613 LEU A CA 1
ATOM 1901 C C . LEU A 1 263 ? -16.490 -5.591 18.766 1.00 28.06 1613 LEU A C 1
ATOM 1902 O O . LEU A 1 263 ? -15.357 -5.915 19.146 1.00 26.22 1613 LEU A O 1
ATOM 1907 N N . ILE A 1 264 ? -17.450 -5.247 19.629 1.00 19.99 1614 ILE A N 1
ATOM 1908 C CA . ILE A 1 264 ? -17.156 -5.188 21.065 1.00 21.32 1614 ILE A CA 1
ATOM 1909 C C . ILE A 1 264 ? -16.783 -6.568 21.606 1.00 28.96 1614 ILE A C 1
ATOM 1910 O O . ILE A 1 264 ? -15.863 -6.705 22.425 1.00 30.19 1614 ILE A O 1
ATOM 1915 N N . GLN A 1 265 ? -17.500 -7.612 21.172 1.00 22.59 1615 GLN A N 1
ATOM 1916 C CA . GLN A 1 265 ? -17.192 -8.971 21.610 1.00 26.07 1615 GLN A CA 1
ATOM 1917 C C . GLN A 1 265 ? -15.754 -9.364 21.252 1.00 28.24 1615 GLN A C 1
ATOM 1918 O O . GLN A 1 265 ? -15.079 -10.063 22.029 1.00 26.98 1615 GLN A O 1
ATOM 1924 N N . THR A 1 266 ? -15.253 -8.883 20.109 1.00 27.62 1616 THR A N 1
ATOM 1925 C CA . THR A 1 266 ? -13.892 -9.213 19.686 1.00 31.80 1616 THR A CA 1
ATOM 1926 C C . THR A 1 266 ? -12.859 -8.376 20.430 1.00 30.83 1616 THR A C 1
ATOM 1927 O O . THR A 1 266 ? -11.797 -8.881 20.812 1.00 24.69 1616 THR A O 1
ATOM 1931 N N . ALA A 1 267 ? -13.160 -7.095 20.629 1.00 28.66 1617 ALA A N 1
ATOM 1932 C CA . ALA A 1 267 ? -12.275 -6.222 21.377 1.00 29.63 1617 ALA A CA 1
ATOM 1933 C C . ALA A 1 267 ? -12.130 -6.684 22.823 1.00 33.62 1617 ALA A C 1
ATOM 1934 O O . ALA A 1 267 ? -11.066 -6.511 23.431 1.00 34.24 1617 ALA A O 1
ATOM 1936 N N . ARG A 1 268 ? -13.185 -7.259 23.392 1.00 26.60 1618 ARG A N 1
ATOM 1937 C CA . ARG A 1 268 ? -13.087 -7.779 24.749 1.00 23.42 1618 ARG A CA 1
ATOM 1938 C C . ARG A 1 268 ? -11.944 -8.783 24.872 1.00 28.55 1618 ARG A C 1
ATOM 1939 O O . ARG A 1 268 ? -11.154 -8.732 25.828 1.00 29.67 1618 ARG A O 1
ATOM 1947 N N . ALA A 1 269 ? -11.810 -9.674 23.892 1.00 29.22 1619 ALA A N 1
ATOM 1948 C CA . ALA A 1 269 ? -10.732 -10.655 23.946 1.00 28.80 1619 ALA A CA 1
ATOM 1949 C C . ALA A 1 269 ? -9.390 -10.025 23.620 1.00 37.17 1619 ALA A C 1
ATOM 1950 O O . ALA A 1 269 ? -8.365 -10.392 24.215 1.00 37.18 1619 ALA A O 1
ATOM 1952 N N . LEU A 1 270 ? -9.368 -9.069 22.684 1.00 38.47 1620 LEU A N 1
ATOM 1953 C CA . LEU A 1 270 ? -8.097 -8.437 22.343 1.00 35.57 1620 LEU A CA 1
ATOM 1954 C C . LEU A 1 270 ? -7.556 -7.597 23.494 1.00 33.38 1620 LEU A C 1
ATOM 1955 O O . LEU A 1 270 ? -6.339 -7.445 23.619 1.00 40.16 1620 LEU A O 1
ATOM 1960 N N . ALA A 1 271 ? -8.425 -7.063 24.355 1.00 33.94 1621 ALA A N 1
ATOM 1961 C CA . ALA A 1 271 ?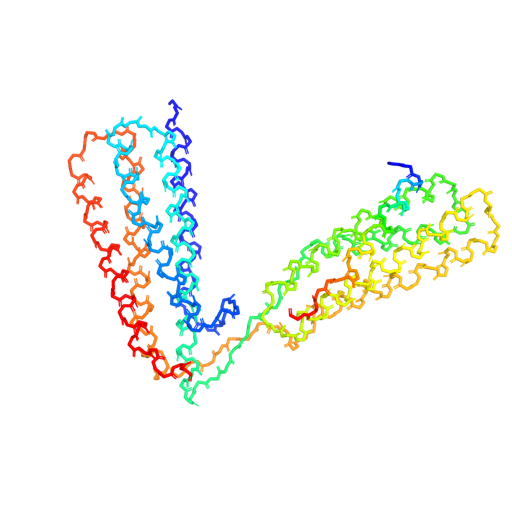 -7.932 -6.374 25.545 1.00 41.82 1621 ALA A CA 1
ATOM 1962 C C . ALA A 1 271 ? -7.169 -7.322 26.467 1.00 48.03 1621 ALA A C 1
ATOM 1963 O O . ALA A 1 271 ? -6.219 -6.900 27.137 1.00 45.05 1621 ALA A O 1
ATOM 1965 N N . VAL A 1 272 ? -7.558 -8.600 26.509 1.00 48.18 1622 VAL A N 1
ATOM 1966 C CA . VAL A 1 272 ? -6.852 -9.575 27.345 1.00 46.20 1622 VAL A CA 1
ATOM 1967 C C . VAL A 1 272 ? -5.558 -10.014 26.670 1.00 43.58 1622 VAL A C 1
ATOM 1968 O O . VAL A 1 272 ? -4.465 -9.859 27.225 1.00 50.59 1622 VAL A O 1
ATOM 1972 N N . ASN A 1 273 ? -5.653 -10.562 25.461 1.00 35.25 1623 ASN A N 1
ATOM 1973 C CA . ASN A 1 273 ? -4.466 -10.958 24.706 1.00 35.16 1623 ASN A CA 1
ATOM 1974 C C . ASN A 1 273 ? -4.514 -10.324 23.325 1.00 40.65 1623 ASN A C 1
ATOM 1975 O O . ASN A 1 273 ? -5.213 -10.836 22.434 1.00 38.64 1623 ASN A O 1
ATOM 1980 N N . PRO A 1 274 ? -3.776 -9.234 23.097 1.00 48.16 1624 PRO A N 1
ATOM 1981 C CA . PRO A 1 274 ? -3.833 -8.555 21.798 1.00 44.24 1624 PRO A CA 1
ATOM 1982 C C . PRO A 1 274 ? -2.931 -9.156 20.742 1.00 47.14 1624 PRO A C 1
ATOM 1983 O O . PRO A 1 274 ? -2.842 -8.600 19.642 1.00 42.52 1624 PRO A O 1
ATOM 1987 N N . ARG A 1 275 ? -2.257 -10.265 21.022 1.00 49.50 1625 ARG A N 1
ATOM 1988 C CA . ARG A 1 275 ? -1.439 -10.912 20.000 1.00 44.31 1625 ARG A CA 1
ATOM 1989 C C . ARG A 1 275 ? -2.305 -11.960 19.309 1.00 46.32 1625 ARG A C 1
ATOM 1990 O O . ARG A 1 275 ? -2.193 -13.164 19.538 1.00 44.71 1625 ARG A O 1
ATOM 1998 N N . ASP A 1 276 ? -3.186 -11.474 18.432 1.00 51.24 1626 ASP A N 1
ATOM 1999 C CA . ASP A 1 276 ? -4.231 -12.303 17.824 1.00 46.39 1626 ASP A CA 1
ATOM 2000 C C . ASP A 1 276 ? -4.598 -11.727 16.463 1.00 52.82 1626 ASP A C 1
ATOM 2001 O O . ASP A 1 276 ? -5.608 -11.028 16.318 1.00 52.72 1626 ASP A O 1
ATOM 2006 N N . PRO A 1 277 ? -3.795 -12.001 15.435 1.00 52.71 1627 PRO A N 1
ATOM 2007 C CA . PRO A 1 277 ? -4.055 -11.420 14.099 1.00 45.51 1627 PRO A CA 1
ATOM 2008 C C . PRO A 1 277 ? -5.415 -11.805 13.526 1.00 44.09 1627 PRO A C 1
ATOM 2009 O O . PRO A 1 277 ? -6.093 -10.934 12.956 1.00 40.68 1627 PRO A O 1
ATOM 2013 N N . PRO A 1 278 ? -5.870 -13.074 13.636 1.00 41.53 1628 PRO A N 1
ATOM 2014 C CA . PRO A 1 278 ? -7.249 -13.370 13.189 1.00 38.52 1628 PRO A CA 1
ATOM 2015 C C . PRO A 1 278 ? -8.308 -12.447 13.788 1.00 43.26 1628 PRO A C 1
ATOM 2016 O O . PRO A 1 278 ? -9.174 -11.958 13.054 1.00 42.35 1628 PRO A O 1
ATOM 2020 N N . ARG A 1 279 ? -8.257 -12.176 15.097 1.00 43.17 1629 ARG A N 1
ATOM 2021 C CA . ARG A 1 279 ? -9.272 -11.317 15.702 1.00 35.24 1629 ARG A CA 1
ATOM 2022 C C . ARG A 1 279 ? -9.099 -9.847 15.325 1.00 37.20 1629 ARG A C 1
ATOM 2023 O O . ARG A 1 279 ? -10.092 -9.119 15.270 1.00 31.83 1629 ARG A O 1
ATOM 2031 N N . TRP A 1 280 ? -7.871 -9.372 15.074 1.00 42.76 1630 TRP A N 1
ATOM 2032 C CA . TRP A 1 280 ? -7.738 -8.001 14.581 1.00 34.08 1630 TRP A CA 1
ATOM 2033 C C . TRP A 1 280 ? -8.415 -7.848 13.227 1.00 36.81 1630 TRP A C 1
ATOM 2034 O O . TRP A 1 280 ? -9.008 -6.800 12.935 1.00 35.29 1630 TRP A O 1
ATOM 2045 N N . SER A 1 281 ? -8.340 -8.880 12.384 1.00 30.40 1631 SER A N 1
ATOM 2046 C CA . SER A 1 281 ? -8.963 -8.753 11.069 1.00 43.63 1631 SER A CA 1
ATOM 2047 C C . SER A 1 281 ? -10.477 -8.904 11.140 1.00 40.88 1631 SER A C 1
ATOM 2048 O O . SER A 1 281 ? -11.190 -8.295 10.333 1.00 42.63 1631 SER A O 1
ATOM 2051 N N . VAL A 1 282 ? -10.979 -9.701 12.088 1.00 39.35 1632 VAL A N 1
ATOM 2052 C CA . VAL A 1 282 ? -12.418 -9.754 12.337 1.00 34.10 1632 VAL A CA 1
ATOM 2053 C C . VAL A 1 282 ? -12.910 -8.402 12.825 1.00 33.39 1632 VAL A C 1
ATOM 2054 O O . VAL A 1 282 ? -13.946 -7.897 12.375 1.00 29.77 1632 VAL A O 1
ATOM 2058 N N . LEU A 1 283 ? -12.168 -7.793 13.751 1.00 26.06 1633 LEU A N 1
ATOM 2059 C CA . LEU A 1 283 ? -12.590 -6.524 14.328 1.00 30.74 1633 LEU A CA 1
ATOM 2060 C C . LEU A 1 283 ? -12.646 -5.427 13.272 1.00 36.04 1633 LEU A C 1
ATOM 2061 O O . LEU A 1 283 ? -13.546 -4.583 13.295 1.00 35.05 1633 LEU A O 1
ATOM 2066 N N . ALA A 1 284 ? -11.666 -5.397 12.360 1.00 33.66 1634 ALA A N 1
ATOM 2067 C CA . ALA A 1 284 ? -11.689 -4.397 11.296 1.00 31.24 1634 ALA A CA 1
ATOM 2068 C C . ALA A 1 284 ? -12.813 -4.664 10.300 1.00 29.87 1634 ALA A C 1
ATOM 2069 O O . ALA A 1 284 ? -13.333 -3.725 9.691 1.00 29.39 1634 ALA A O 1
ATOM 2071 N N . GLY A 1 285 ? -13.190 -5.934 10.112 1.00 28.46 1635 GLY A N 1
ATOM 2072 C CA . GLY A 1 285 ? -14.348 -6.231 9.288 1.00 33.31 1635 GLY A CA 1
ATOM 2073 C C . GLY A 1 285 ? -15.627 -5.689 9.894 1.00 34.99 1635 GLY A C 1
ATOM 2074 O O . GLY A 1 285 ? -16.397 -4.989 9.235 1.00 37.37 1635 GLY A O 1
ATOM 2075 N N . HIS A 1 286 ? -15.846 -5.972 11.180 1.00 32.39 1636 HIS A N 1
ATOM 2076 C CA . HIS A 1 286 ? -17.008 -5.424 11.865 1.00 23.79 1636 HIS A CA 1
ATOM 2077 C C . HIS A 1 286 ? -17.023 -3.905 11.825 1.00 23.78 1636 HIS A C 1
ATOM 2078 O O . HIS A 1 286 ? -18.074 -3.297 11.589 1.00 25.58 1636 HIS A O 1
ATOM 2085 N N . SER A 1 287 ? -15.875 -3.270 12.076 1.00 25.06 1637 SER A N 1
ATOM 2086 C CA . SER A 1 287 ? -15.834 -1.809 12.107 1.00 24.42 1637 SER A CA 1
ATOM 2087 C C . SER A 1 287 ? -16.167 -1.217 10.736 1.00 27.47 1637 SER A C 1
ATOM 2088 O O . SER A 1 287 ? -16.857 -0.195 10.636 1.00 30.61 1637 SER A O 1
ATOM 2091 N N . ARG A 1 288 ? -15.673 -1.848 9.677 1.00 26.01 1638 ARG A N 1
ATOM 2092 C CA . ARG A 1 288 ? -16.038 -1.461 8.322 1.00 35.19 1638 ARG A CA 1
ATOM 2093 C C . ARG A 1 288 ? -17.558 -1.484 8.134 1.00 34.77 1638 ARG A C 1
ATOM 2094 O O . ARG A 1 288 ? -18.138 -0.537 7.599 1.00 30.95 1638 ARG A O 1
ATOM 2102 N N . THR A 1 289 ? -18.224 -2.557 8.589 1.00 30.22 1639 THR A N 1
ATOM 2103 C CA . THR A 1 289 ? -19.675 -2.651 8.418 1.00 29.07 1639 THR A CA 1
ATOM 2104 C C . THR A 1 289 ? -20.407 -1.644 9.298 1.00 30.91 1639 THR A C 1
ATOM 2105 O O . THR A 1 289 ? -21.452 -1.104 8.897 1.00 27.42 1639 THR A O 1
ATOM 2109 N N . VAL A 1 290 ? -19.890 -1.376 10.503 1.00 24.22 1640 VAL A N 1
ATOM 2110 C CA . VAL A 1 290 ? -20.495 -0.324 11.321 1.00 23.89 1640 VAL A CA 1
ATOM 2111 C C . VAL A 1 290 ? -20.538 0.989 10.546 1.00 30.33 1640 VAL A C 1
ATOM 2112 O O . VAL A 1 290 ? -21.583 1.648 10.473 1.00 35.37 1640 VAL A O 1
ATOM 2116 N N . SER A 1 291 ? -19.401 1.385 9.951 1.00 34.15 1641 SER A N 1
ATOM 2117 C CA . SER A 1 291 ? -19.325 2.647 9.216 1.00 39.29 1641 SER A CA 1
ATOM 2118 C C . SER A 1 291 ? -20.233 2.630 7.993 1.00 34.99 1641 SER A C 1
ATOM 2119 O O . SER A 1 291 ? -20.978 3.583 7.741 1.00 39.82 1641 SER A O 1
ATOM 2122 N N . ASP A 1 292 ? -20.156 1.565 7.200 1.00 29.04 1642 ASP A N 1
ATOM 2123 C CA . ASP A 1 292 ? -20.967 1.490 5.986 1.00 34.26 1642 ASP A CA 1
ATOM 2124 C C . ASP A 1 292 ? -22.456 1.584 6.300 1.00 31.69 1642 ASP A C 1
ATOM 2125 O O . ASP A 1 292 ? -23.202 2.250 5.580 1.00 34.15 1642 ASP A O 1
ATOM 2130 N N . SER A 1 293 ? -22.902 0.937 7.384 1.00 26.51 1643 SER A N 1
ATOM 2131 C CA . SER A 1 293 ? -24.322 0.963 7.742 1.00 28.36 1643 SER A CA 1
ATOM 2132 C C . SER A 1 293 ? -24.771 2.355 8.167 1.00 27.51 1643 SER A C 1
ATOM 2133 O O . SER A 1 293 ? -25.873 2.792 7.819 1.00 29.68 1643 SER A O 1
ATOM 2136 N N . ILE A 1 294 ? -23.942 3.053 8.942 1.00 25.64 1644 ILE A N 1
ATOM 2137 C CA . ILE A 1 294 ? -24.242 4.426 9.330 1.00 32.16 1644 ILE A CA 1
ATOM 2138 C C . ILE A 1 294 ? -24.328 5.325 8.101 1.00 33.53 1644 ILE A C 1
ATOM 2139 O O . ILE A 1 294 ? -25.238 6.155 7.975 1.00 31.26 1644 ILE A O 1
ATOM 2144 N N . LYS A 1 295 ? -23.392 5.176 7.172 1.00 34.03 1645 LYS A N 1
ATOM 2145 C CA . LYS A 1 295 ? -23.501 5.920 5.921 1.00 35.32 1645 LYS A CA 1
ATOM 2146 C C . LYS A 1 295 ? -24.821 5.627 5.205 1.00 33.49 1645 LYS A C 1
ATOM 2147 O O . LYS A 1 295 ? -25.481 6.547 4.715 1.00 35.39 1645 LYS A O 1
ATOM 2153 N N . LYS A 1 296 ? -25.237 4.357 5.141 1.00 34.80 1646 LYS A N 1
ATOM 2154 C CA . LYS A 1 296 ? -26.466 4.054 4.407 1.00 38.13 1646 LYS A CA 1
ATOM 2155 C C . LYS A 1 296 ? -27.705 4.592 5.134 1.00 36.82 1646 LYS A C 1
ATOM 2156 O O . LYS A 1 296 ? -28.636 5.109 4.494 1.00 28.41 1646 LYS A O 1
ATOM 2162 N N . LEU A 1 297 ? -27.719 4.530 6.472 1.00 31.19 1647 LEU A N 1
ATOM 2163 C CA . LEU A 1 297 ? -28.855 5.070 7.218 1.00 25.95 1647 LEU A CA 1
ATOM 2164 C C . LEU A 1 297 ? -28.962 6.580 7.053 1.00 31.19 1647 LEU A C 1
ATOM 2165 O O . LEU A 1 297 ? -30.058 7.118 6.840 1.00 28.78 1647 LEU A O 1
ATOM 2170 N N . ILE A 1 298 ? -27.846 7.293 7.231 1.00 25.00 1648 ILE A N 1
ATOM 2171 C CA . ILE A 1 298 ? -27.883 8.746 7.100 1.00 30.58 1648 ILE A CA 1
ATOM 2172 C C . ILE A 1 298 ? -28.331 9.135 5.696 1.00 37.51 1648 ILE A C 1
ATOM 2173 O O . ILE A 1 298 ? -29.168 10.030 5.520 1.00 40.74 1648 ILE A O 1
ATOM 2178 N N . THR A 1 299 ? -27.772 8.475 4.676 1.00 33.96 1649 THR A N 1
ATOM 2179 C CA . THR A 1 299 ? -28.103 8.806 3.288 1.00 37.34 1649 THR A CA 1
ATOM 2180 C C . THR A 1 299 ? -29.598 8.679 3.033 1.00 38.12 1649 THR A C 1
ATOM 2181 O O . THR A 1 299 ? -30.219 9.571 2.442 1.00 38.69 1649 THR A O 1
ATOM 2185 N N . SER A 1 300 ? -30.194 7.571 3.474 1.00 32.75 1650 SER A N 1
ATOM 2186 C CA . SER A 1 300 ? -31.629 7.391 3.304 1.00 39.23 1650 SER A CA 1
ATOM 2187 C C . SER A 1 300 ? -32.420 8.460 4.060 1.00 52.21 1650 SER A C 1
ATOM 2188 O O . SER A 1 300 ? -33.398 9.009 3.535 1.00 58.62 1650 SER A O 1
ATOM 2191 N N . MET A 1 301 ? -32.015 8.774 5.295 1.00 39.45 1651 MET A N 1
ATOM 2192 C CA . MET A 1 301 ? -32.752 9.784 6.055 1.00 30.47 1651 MET A CA 1
ATOM 2193 C C . MET A 1 301 ? -32.684 11.151 5.378 1.00 35.28 1651 MET A C 1
ATOM 2194 O O . MET A 1 301 ? -33.693 11.864 5.293 1.00 42.56 1651 MET A O 1
ATOM 2199 N N . ARG A 1 302 ? -31.507 11.532 4.879 1.00 30.44 1652 ARG A N 1
ATOM 2200 C CA . ARG A 1 302 ? -31.376 12.827 4.231 1.00 38.79 1652 ARG A CA 1
ATOM 2201 C C . ARG A 1 302 ? -32.276 12.931 3.003 1.00 50.37 1652 ARG A C 1
ATOM 2202 O O . ARG A 1 302 ? -32.736 14.031 2.660 1.00 51.12 1652 ARG A O 1
ATOM 2210 N N . ASP A 1 303 ? -32.570 11.802 2.349 1.00 53.51 1653 ASP A N 1
ATOM 2211 C CA . ASP A 1 303 ? -33.292 11.833 1.078 1.00 60.44 1653 ASP A CA 1
ATOM 2212 C C . ASP A 1 303 ? -34.812 11.827 1.261 1.00 57.00 1653 ASP A C 1
ATOM 2213 O O . ASP A 1 303 ? -35.524 12.484 0.491 1.00 60.31 1653 ASP A O 1
ATOM 2218 N N . LYS A 1 304 ? -35.331 11.098 2.255 1.00 46.56 1654 LYS A N 1
ATOM 2219 C CA . LYS A 1 304 ? -36.739 11.234 2.628 1.00 53.77 1654 LYS A CA 1
ATOM 2220 C C . LYS A 1 304 ? -37.066 12.602 3.215 1.00 50.99 1654 LYS A C 1
ATOM 2221 O O . LYS A 1 304 ? -38.249 12.893 3.436 1.00 48.13 1654 LYS A O 1
ATOM 2227 N N . ALA A 1 305 ? -36.057 13.432 3.486 1.00 44.73 1655 ALA A N 1
ATOM 2228 C CA . ALA A 1 305 ? -36.274 14.607 4.327 1.00 48.29 1655 ALA A CA 1
ATOM 2229 C C . ALA A 1 305 ? -37.267 15.625 3.763 1.00 43.71 1655 ALA A C 1
ATOM 2230 O O . ALA A 1 305 ? -38.001 16.222 4.572 1.00 43.06 1655 ALA A O 1
ATOM 2232 N N . PRO A 1 306 ? -37.347 15.894 2.449 1.00 40.28 1656 PRO A N 1
ATOM 2233 C CA . PRO A 1 306 ? -38.351 16.881 1.986 1.00 44.82 1656 PRO A CA 1
ATOM 2234 C C . PRO A 1 306 ? -39.788 16.506 2.344 1.00 53.60 1656 PRO A C 1
ATOM 2235 O O . PRO A 1 306 ? -40.602 17.388 2.658 1.00 50.43 1656 PRO A O 1
ATOM 2239 N N . GLY A 1 307 ? -40.114 15.212 2.335 1.00 57.03 1657 GLY A N 1
ATOM 2240 C CA . GLY A 1 307 ? -41.453 14.768 2.676 1.00 58.72 1657 GLY A CA 1
ATOM 2241 C C . GLY A 1 307 ? -41.864 15.037 4.108 1.00 56.29 1657 GLY A C 1
ATOM 2242 O O . GLY A 1 307 ? -43.060 15.005 4.409 1.00 64.75 1657 GLY A O 1
ATOM 2243 N N . GLN A 1 308 ? -40.910 15.313 4.995 1.00 49.58 1658 GLN A N 1
ATOM 2244 C CA . GLN A 1 308 ? -41.207 15.589 6.397 1.00 43.96 1658 GLN A CA 1
ATOM 2245 C C . GLN A 1 308 ? -41.081 17.075 6.763 1.00 48.15 1658 GLN A C 1
ATOM 2246 O O . GLN A 1 308 ? -41.207 17.428 7.941 1.00 44.22 1658 GLN A O 1
ATOM 2252 N N . LEU A 1 309 ? -40.870 17.960 5.788 1.00 48.17 1659 LEU A N 1
ATOM 2253 C CA . LEU A 1 309 ? -40.788 19.392 6.070 1.00 45.80 1659 LEU A CA 1
ATOM 2254 C C . LEU A 1 309 ? -42.156 19.938 6.440 1.00 50.55 1659 LEU A C 1
ATOM 2255 O O . LEU A 1 309 ? -43.091 19.849 5.638 1.00 53.58 1659 LEU A O 1
ATOM 2260 N N . PRO B 2 1 ? -33.723 16.012 60.962 1.00 51.49 467 PRO B N 1
ATOM 2261 C CA . PRO B 2 1 ? -33.634 17.481 60.925 1.00 46.98 467 PRO B CA 1
ATOM 2262 C C . PRO B 2 1 ? -34.476 18.185 62.010 1.00 47.38 467 PRO B C 1
ATOM 2263 O O . PRO B 2 1 ? -35.082 17.537 62.883 1.00 46.98 467 PRO B O 1
ATOM 2267 N N . GLU B 2 2 ? -34.493 19.516 61.949 1.00 34.21 468 GLU B N 1
ATOM 2268 C CA . GLU B 2 2 ? -35.244 20.343 62.880 1.00 33.13 468 GLU B CA 1
ATOM 2269 C C . GLU B 2 2 ? -36.356 21.071 62.134 1.00 32.14 468 GLU B C 1
ATOM 2270 O O . GLU B 2 2 ? -36.274 21.271 60.913 1.00 31.61 468 GLU B O 1
ATOM 2276 N N . LEU B 2 3 ? -37.408 21.444 62.880 1.00 35.28 469 LEU B N 1
ATOM 2277 C CA . LEU B 2 3 ? -38.616 21.977 62.259 1.00 35.08 469 LEU B CA 1
ATOM 2278 C C . LEU B 2 3 ? -38.325 23.247 61.462 1.00 43.46 469 LEU B C 1
ATOM 2279 O O . LEU B 2 3 ? -38.847 23.421 60.354 1.00 34.32 469 LEU B O 1
ATOM 2284 N N . ASP B 2 4 ? -37.474 24.131 61.989 1.00 38.38 470 ASP B N 1
ATOM 2285 C CA . ASP B 2 4 ? -37.137 25.354 61.264 1.00 40.15 470 ASP B CA 1
ATOM 2286 C C . ASP B 2 4 ? -36.505 25.050 59.899 1.00 35.17 470 ASP B C 1
ATOM 2287 O O . ASP B 2 4 ? -36.855 25.670 58.882 1.00 32.20 470 ASP B O 1
ATOM 2292 N N . ASP B 2 5 ? -35.583 24.089 59.849 1.00 29.66 471 ASP B N 1
ATOM 2293 C CA . ASP B 2 5 ? -34.932 23.759 58.585 1.00 26.53 471 ASP B CA 1
ATOM 2294 C C . ASP B 2 5 ? -35.908 23.122 57.593 1.00 24.15 471 ASP B C 1
ATOM 2295 O O . ASP B 2 5 ? -35.829 23.382 56.381 1.00 22.47 471 ASP B O 1
ATOM 2300 N N . ILE B 2 6 ? -36.824 22.277 58.083 1.00 24.39 472 ILE B N 1
ATOM 2301 C CA . ILE B 2 6 ? -37.822 21.666 57.197 1.00 22.60 472 ILE B CA 1
ATOM 2302 C C . ILE B 2 6 ? -38.705 22.738 56.578 1.00 22.77 472 ILE B C 1
ATOM 2303 O O . ILE B 2 6 ? -39.035 22.678 55.387 1.00 23.10 472 ILE B O 1
ATOM 2308 N N . LEU B 2 7 ? -39.062 23.761 57.360 1.00 25.48 473 LEU B N 1
ATOM 2309 C CA . LEU B 2 7 ? -39.884 24.847 56.833 1.00 28.14 473 LEU B CA 1
ATOM 2310 C C . LEU B 2 7 ? -39.141 25.628 55.751 1.00 33.24 473 LEU B C 1
ATOM 2311 O O . LEU B 2 7 ? -39.688 25.873 54.664 1.00 25.77 473 LEU B O 1
ATOM 2316 N N . TYR B 2 8 ? -37.885 26.005 56.012 1.00 30.26 474 TYR B N 1
ATOM 2317 C CA . TYR B 2 8 ? -37.088 26.656 54.973 1.00 29.04 474 TYR B CA 1
ATOM 2318 C C . TYR B 2 8 ? -37.048 25.825 53.687 1.00 27.45 474 TYR B C 1
ATOM 2319 O O . TYR B 2 8 ? -37.215 26.363 52.582 1.00 23.87 474 TYR B O 1
ATOM 2328 N N . HIS B 2 9 ? -36.868 24.509 53.817 1.00 20.45 475 HIS B N 1
ATOM 2329 C CA . HIS B 2 9 ? -36.691 23.648 52.650 1.00 28.52 475 HIS B CA 1
ATOM 2330 C C . HIS B 2 9 ? -37.948 23.603 51.793 1.00 22.06 475 HIS B C 1
ATOM 23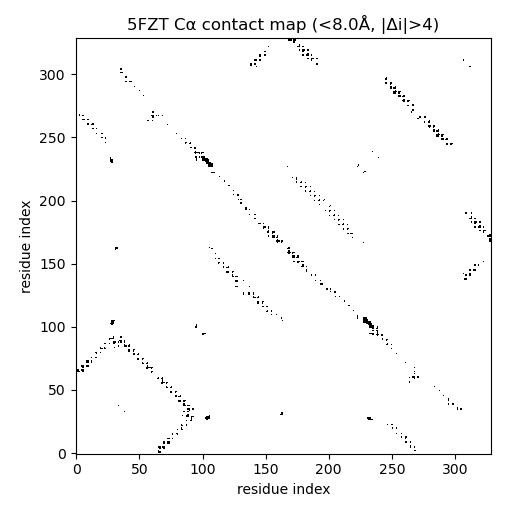31 O O . HIS B 2 9 ? -37.885 23.803 50.575 1.00 20.37 475 HIS B O 1
ATOM 2338 N N . VAL B 2 10 ? -39.103 23.345 52.405 1.00 20.28 476 VAL B N 1
ATOM 2339 C CA . VAL B 2 10 ? -40.310 23.253 51.589 1.00 24.39 476 VAL B CA 1
ATOM 2340 C C . VAL B 2 10 ? -40.698 24.623 51.039 1.00 26.74 476 VAL B C 1
ATOM 2341 O O . VAL B 2 10 ? -41.274 24.709 49.942 1.00 21.78 476 VAL B O 1
ATOM 2345 N N . LYS B 2 11 ? -40.373 25.716 51.749 1.00 20.93 477 LYS B N 1
ATOM 2346 C CA . LYS B 2 11 ? -40.642 27.031 51.162 1.00 21.08 477 LYS B CA 1
ATOM 2347 C C . LYS B 2 11 ? -39.725 27.307 49.963 1.00 28.30 477 LYS B C 1
ATOM 2348 O O . LYS B 2 11 ? -40.161 27.908 48.970 1.00 26.92 477 LYS B O 1
ATOM 2354 N N . GLY B 2 12 ? -38.462 26.868 50.020 1.00 28.47 478 GLY B N 1
ATOM 2355 C CA . GLY B 2 12 ? -37.570 27.072 48.883 1.00 20.39 478 GLY B CA 1
ATOM 2356 C C . GLY B 2 12 ? -37.937 26.182 47.716 1.00 22.34 478 GLY B C 1
ATOM 2357 O O . GLY B 2 12 ? -37.802 26.578 46.554 1.00 23.56 478 GLY B O 1
ATOM 2358 N N . MET B 2 13 ? -38.415 24.974 48.012 1.00 21.49 479 MET B N 1
ATOM 2359 C CA . MET B 2 13 ? -38.880 24.065 46.978 1.00 24.31 479 MET B CA 1
ATOM 2360 C C . MET B 2 13 ? -40.105 24.649 46.267 1.00 32.37 479 MET B C 1
ATOM 2361 O O . MET B 2 13 ? -40.200 24.609 45.037 1.00 24.97 479 MET B O 1
ATOM 2366 N N . GLN B 2 14 ? -41.024 25.244 47.035 1.00 15.85 480 GLN B N 1
ATOM 2367 C CA . GLN B 2 14 ? -42.205 25.908 46.486 1.00 26.81 480 GLN B CA 1
ATOM 2368 C C . GLN B 2 14 ? -41.833 27.038 45.536 1.00 26.42 480 GLN B C 1
ATOM 2369 O O . GLN B 2 14 ? -42.475 27.218 44.492 1.00 28.73 480 GLN B O 1
ATOM 2375 N N . ARG B 2 15 ? -40.834 27.843 45.896 1.00 21.85 481 ARG B N 1
ATOM 2376 C CA . ARG B 2 15 ? -40.415 28.921 45.014 1.00 26.71 481 ARG B CA 1
ATOM 2377 C C . ARG B 2 15 ? -39.862 28.367 43.707 1.00 33.02 481 ARG B C 1
ATOM 2378 O O . ARG B 2 15 ? -40.104 28.932 42.634 1.00 31.61 481 ARG B O 1
ATOM 2386 N N . ILE B 2 16 ? -39.108 27.263 43.781 1.00 27.09 482 ILE B N 1
ATOM 2387 C CA . ILE B 2 16 ? -38.509 26.695 42.579 1.00 29.20 482 ILE B CA 1
ATOM 2388 C C . ILE B 2 16 ? -39.578 26.017 41.720 1.00 24.20 482 ILE B C 1
ATOM 2389 O O . ILE B 2 16 ? -39.681 26.272 40.519 1.00 21.19 482 ILE B O 1
ATOM 2394 N N . VAL B 2 17 ? -40.432 25.203 42.339 1.00 17.85 483 VAL B N 1
ATOM 239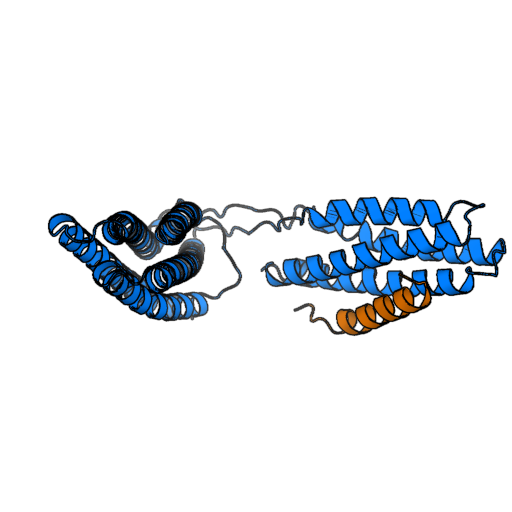5 C CA . VAL B 2 17 ? -41.425 24.445 41.590 1.00 19.79 483 VAL B CA 1
ATOM 2396 C C . VAL B 2 17 ? -42.452 25.364 40.934 1.00 25.99 483 VAL B C 1
ATOM 2397 O O . VAL B 2 17 ? -42.972 25.045 39.862 1.00 21.13 483 VAL B O 1
ATOM 2401 N N . ASN B 2 18 ? -42.759 26.512 41.536 1.00 24.92 484 ASN B N 1
ATOM 2402 C CA . ASN B 2 18 ? -43.792 27.352 40.949 1.00 20.56 484 ASN B CA 1
ATOM 2403 C C . ASN B 2 18 ? -43.326 28.048 39.672 1.00 26.00 484 ASN B C 1
ATOM 2404 O O . ASN B 2 18 ? -44.147 28.652 38.981 1.00 30.83 484 ASN B O 1
ATOM 2409 N N . GLN B 2 19 ? -42.045 27.988 39.350 1.00 21.93 485 GLN B N 1
ATOM 2410 C CA . GLN B 2 19 ? -41.533 28.572 38.122 1.00 28.96 485 GLN B CA 1
ATOM 2411 C C . GLN B 2 19 ? -41.422 27.563 36.995 1.00 25.01 485 GLN B C 1
ATOM 2412 O O . GLN B 2 19 ? -41.015 27.947 35.899 1.00 27.90 485 GLN B O 1
ATOM 2418 N N . TRP B 2 20 ? -41.716 26.286 37.252 1.00 26.46 486 TRP B N 1
ATOM 2419 C CA . TRP B 2 20 ? -41.474 25.249 36.257 1.00 31.41 486 TRP B CA 1
ATOM 2420 C C . TRP B 2 20 ? -42.385 25.438 35.056 1.00 24.72 486 TRP B C 1
ATOM 2421 O O . TRP B 2 20 ? -43.579 25.707 35.200 1.00 23.79 486 TRP B O 1
ATOM 2432 N N . SER B 2 21 ? -41.824 25.280 33.876 1.00 27.68 487 SER B N 1
ATOM 2433 C CA . SER B 2 21 ? -42.643 25.345 32.681 1.00 29.25 487 SER B CA 1
ATOM 2434 C C . SER B 2 21 ? -43.547 24.127 32.589 1.00 27.41 487 SER B C 1
ATOM 2435 O O . SER B 2 21 ? -43.130 23.001 32.873 1.00 37.78 487 SER B O 1
ATOM 2438 N N . GLU B 2 22 ? -44.781 24.359 32.163 1.00 28.71 488 GLU B N 1
ATOM 2439 C CA . GLU B 2 22 ? -45.726 23.289 31.881 1.00 31.25 488 GLU B CA 1
ATOM 2440 C C . GLU B 2 22 ? -45.743 22.890 30.415 1.00 32.22 488 GLU B C 1
ATOM 2441 O O . GLU B 2 22 ? -46.613 22.113 30.013 1.00 31.42 488 GLU B O 1
ATOM 2447 N N . LYS B 2 23 ? -44.807 23.395 29.614 1.00 32.83 489 LYS B N 1
ATOM 2448 C CA . LYS B 2 23 ? -44.881 23.250 28.158 1.00 36.85 489 LYS B CA 1
ATOM 2449 C C . LYS B 2 23 ? -43.670 22.561 27.544 1.00 54.90 489 LYS B C 1
ATOM 2450 O O . LYS B 2 23 ? -42.637 22.337 28.182 1.00 48.72 489 LYS B O 1
#

CATH classification: 1.20.1420.10 (+1 more: 1.20.120.230)

Secondary structure (DSSP, 8-state):
-THHHHHHHHHHHHHHHHHHHGGGTS--S-SSS--HHHHHHHHHHHHHHHHHHHHHHHHHHHHT-HHHHHHHHHHHHHHHHHHHHHHHHHHHHHHHTSTT-B--BPPPPPPHHHHHHHHHHHHHHHHHTSTT--HHHHHHHHHHHHHHHHHHHHHHHHHHHT---HHHHHHHHHHHHHHHHHHHHHHHHHHHHTT---HHHHHHHHHHHHHHHHHHHHHHHHTT-GGGS-B--B--HHHHHHHHHHHHHHHHHHHHHHHHHHHHHHHHH----HHHHHHHHHHHHHHHHHHHHHHHHHHHHGGGG-/--HHHHHHHHHHHHHHHTT----

Nearest PDB structures (foldseek):
  5ic1-assembly1_A  TM=6.295E-01  e=3.699E-34  Mus musculus
  5ic0-assembly1_A  TM=6.180E-01  e=1.112E-33  Mus musculus
  8vdo-assembly1_A  TM=6.759E-01  e=2.379E-31  Mus musculus
  8vdp-assembly1_A  TM=6.748E-01  e=2.171E-31  Mus musculus
  8vdr-assembly1_A  TM=6.765E-01  e=6.525E-31  Mus musculus

GO terms:
  GO:0005925 focal adhesion (C, IDA)
  GO:0043622 cortical microtubule organization (P, IMP)
  GO:0005515 protein binding (F, IPI)
  GO:0030866 cortical actin cytoskeleton organization (P, IMP)
  GO:0007044 cell-substrate junction assembly (P, IMP)
  GO:0005829 cytosol (C, TAS)
  GO:0005178 integrin binding (F, IMP)
  GO:0001786 phosphatidylserine binding (F, IMP)
  GO:0035091 phosphatidylinositol binding (F, IMP)
  GO:0033622 integrin activation (P, IMP)
  GO:0007229 integrin-mediated signaling pathway (P, IMP)

Sequence (329 aa):
PFTKHGQKECDNALRQLETVRELLENPVQPINDMSYFGCLDSVMENSKVLGEAMTGISQNAKNGNLPEFGDAIATASKALCGFTEAAAQAAYLVGVSDPNSQAGQQGLVEPTQFARANQAIQMACQSLGEPGCTQAQVLSAATIVAKHTSALCNSCRLASARTANPTAKRQFVQSAKEVANSTANLVKTIKALDGDFTEENRAQCRAATAPLLEAVDNNLSAFASNPEFSSVPAQISPEGRAAMEPIVISAKTMLESAGGLIQTARALAVNPRDPPRWSVLAGHSRTVSDSIKKLITSMRDKAPGQLPELDDILYHVKGMQRIVNQWSEK